Protein 2ETB (pdb70)

Nearest PDB structures (foldseek):
  2etb-assembly1_A  TM=1.004E+00  e=8.177E-42  Rattus norvegicus
  8ffm-assembly1_A  TM=9.889E-01  e=3.795E-36  Rattus norvegicus
  8ffl-assembly1_A  TM=9.885E-01  e=9.366E-36  Rattus norvegicus
  8ekq-assembly1_A  TM=9.881E-01  e=4.667E-35  Rattus norvegicus
  8ffl-assembly1_B  TM=9.885E-01  e=9.906E-35  Rattus norvegicus

B-factor: mean 22.05, std 10.99, range [6.79, 95.42]

Foldseek 3Di:
DFQVQLLVCLLVQPQVSCPCVLVVCQVVVHAQQDPRNADVQWSHTSLLSNLLRDDPLDRNNNVVNLVSRVSSVDPPRQLQGATDHQAFGQDGSLNSSLVVLRPPSNVSSLVSDRDQATFRDHPQQDDDPDDHNHQFGTSLSSNLLVLPVVSNVCLQPPPRHRDDQCDGHPQQDGSLLSLLVPADDPPVSNVSSLVSSVVSVVSCCPSVVVDPSQCRATPVRDGSLRSNVVVVVVSVNVVVVVVVVVVVVVVD

Secondary structure (DSSP, 8-state):
--HHHHHHHHHHT-GGGGTTHHHHHHHHT--TTSGGGSBTTTTB-HHHHHHHT-BTTB-TTHHHHHHHHHHTT-SS-GGG----STTTTT--HHHHHHHTT-HHHHHHHHHTT--TT----SGGGS--SSS---S-SSHHHHHHHTT-HHHHHHHHH-SS-PPPTT---TTS--HHHHHHHH--S-HHHHHHHHHHHHHHHHHHHHHSTT--GGG---TTS--HHHHHHHTT-HHHHHHHHHHHHHHHHHH-

InterPro domains:
  IPR002110 Ankyrin repeat [PF12796] (109-193)
  IPR002110 Ankyrin repeat [PS50088] (163-195)
  IPR002110 Ankyrin repeat [SM00248] (116-151)
  IPR002110 Ankyrin repeat [SM00248] (163-192)
  IPR002110 Ankyrin repeat [SM00248] (209-238)
  IPR002110 Ankyrin repeat [SM00248] (294-324)
  IPR005821 Ion transport domain [PF00520] (393-654)
  IPR008347 Transient receptor potential cation channel subfamily V member 1-4 [PR01768] (104-131)
  IPR008347 Transient receptor potential cation channel subfamily V member 1-4 [PR01768] (133-154)
  IPR008347 Transient receptor potential cation channel subfamily V member 1-4 [PR01768] (173-191)
  IPR008347 Transient receptor potential cation channel subfamily V member 1-4 [PR01768] (220-237)
  IPR008347 Transient receptor potential cation channel subfamily V member 1-4 [PR01768] (258-281)
  IPR008347 Transient rec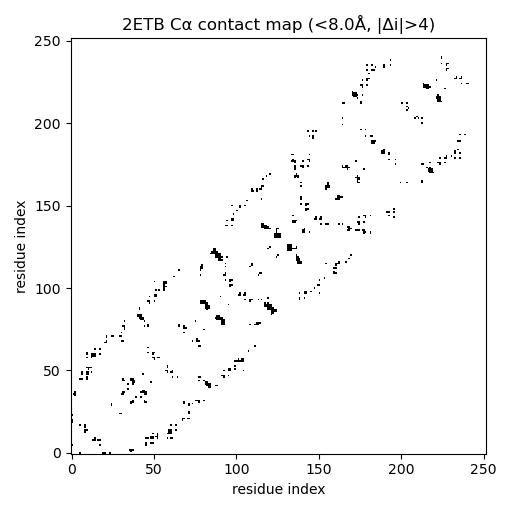eptor potential cation channel subfamily V member 1-4 [PR01768] (365-385)
  IPR008347 Transient receptor potential cation channel subfamily V member 1-4 [PR01768] (407-423)
  IPR008347 Transient receptor potential cation channel subfamily V member 1-4 [PR01768] (598-621)
  IPR008347 Transient receptor potential cation channel subfamily V member 1-4 [PR01768] (686-706)
  IPR008347 Transient receptor potential cation channel subfamily V member 1-4 [PR01768] (707-726)
  IPR024862 Transient receptor potential cation channel subfamily V [PTHR10582] (24-747)
  IPR036770 Ankyrin repeat-containing domain superfamily [G3DSA:1.25.40.20] (78-375)
  IPR036770 Ankyrin repeat-containing domain superfamily [SSF48403] (154-315)

Solvent-accessible surface area: 12316 Å² total; per-residue (Å²): 28,91,86,103,121,0,16,48,4,0,37,128,22,51,35,122,72,7,113,32,0,45,100,78,1,160,221,68,99,64,64,0,36,47,101,62,7,14,56,72,95,29,12,43,2,0,0,3,50,0,0,69,52,29,140,151,21,64,11,59,0,2,68,40,0,13,66,18,8,151,53,8,46,18,99,155,70,1,7,41,21,66,12,97,27,106,53,77,88,6,19,0,1,2,0,4,0,0,54,99,144,5,55,115,3,0,78,44,0,2,92,49,44,1,46,0,48,26,93,0,32,2,126,77,2,77,91,83,176,68,138,40,69,12,3,0,3,4,0,6,2,0,0,0,11,35,71,16,105,97,4,0,24,31,0,4,93,6,117,99,54,75,6,46,8,79,19,43,6,68,76,4,3,1,3,3,0,0,0,0,24,42,10,72,139,46,114,137,21,5,43,86,1,16,124,12,0,39,16,0,19,130,22,2,62,146,72,23,95,132,47,132,11,40,104,40,59,14,133,124,41,29,13,0,44,93,6,0,53,120,64,44,40,116,100,2,60,175,25,7,53,122,75,95,134,67,40,60,70,91,97,119

CATH classification: 1.25.40.20

Organism: Rattus norvegicus (NCBI:txid10116)

Sequence (252 aa):
FDRDRLFSVVSRGVPEELTGLLEYLRWNSKYLTDSAYTEGSTGKTCLMKAVLNLQDGVNACIMPLLQIDKDSGNPKPLVNAQCTDEFYQGHSALHIAIEKRSLQCVKLLVENGADVHLRACGRFFQKHQGTCFYFGELPLSLAACTKQWDVVTYLLENPHQPASLEATDSLGNTVLHALVMIADNSPENSALVIHMYDGLLQMGARLCPTVQLEEISNHQGLTPLKLAAKEGKIEIFRHILQREFSGAAAHH

GO terms:
  GO:0005262 calcium channel activity (F, IDA)
  GO:0005886 plasma membrane (C, IDA)
  GO:0012505 endomembrane system (C, IDA)
  GO:0005886 plasma membrane (C, EXP)
  GO:0005515 protein binding (F, IPI)
  GO:0043025 neuronal cell body (C, IDA)
  GO:0030027 lamellipodium (C, IDA)
  GO:0008285 negative regulation of cell population proliferation (P, IMP)
  GO:0042802 identical protein binding (F, IPI)

Radius of gyration: 20.09 Å; Cα contacts (8 Å, |Δi|>4): 411; chains: 1; bounding box: 47×37×64 Å

Structure (mmCIF, N/CA/C/O backbone):
data_2ETB
#
_entry.id   2ETB
#
_cell.length_a   40.954
_cell.length_b   57.476
_cell.length_c   139.433
_cell.angle_alpha   90.00
_cell.angle_beta   90.00
_cell.angle_gamma   90.00
#
_symmetry.space_group_name_H-M   'P 21 21 21'
#
loop_
_entity.id
_entity.type
_entity.pdbx_description
1 polymer 'Transient receptor potential cation channel subfamily V member 2'
2 non-polymer 'ACETIC ACID'
3 water water
#
loop_
_atom_site.group_PDB
_atom_site.id
_atom_site.type_symbol
_atom_site.label_atom_id
_atom_site.label_alt_id
_atom_site.label_comp_id
_atom_site.label_asym_id
_atom_site.label_entity_id
_atom_site.label_seq_id
_atom_site.pdbx_PDB_ins_code
_atom_site.Cartn_x
_atom_site.Cartn_y
_atom_site.Cartn_z
_atom_site.occupancy
_atom_site.B_iso_or_equiv
_atom_site.auth_seq_id
_atom_site.auth_comp_id
_atom_site.auth_asym_id
_atom_site.auth_atom_id
_atom_site.pdbx_PDB_model_num
ATOM 1 N N . PHE A 1 1 ? 28.639 24.759 20.558 1.00 25.84 75 PHE A N 1
ATOM 2 C CA . PHE A 1 1 ? 28.702 24.026 21.847 1.00 26.02 75 PHE A CA 1
ATOM 3 C C . PHE A 1 1 ? 27.306 23.446 22.104 1.00 25.59 75 PHE A C 1
ATOM 4 O O . PHE A 1 1 ? 26.491 24.082 22.759 1.00 25.63 75 PHE A O 1
ATOM 12 N N . ASP A 1 2 ? 27.021 22.264 21.548 1.00 25.19 76 ASP A N 1
ATOM 13 C CA . ASP A 1 2 ? 25.645 21.725 21.587 1.00 25.23 76 ASP A CA 1
ATOM 14 C C . ASP A 1 2 ? 25.251 20.975 22.875 1.00 25.00 76 ASP A C 1
ATOM 15 O O . ASP A 1 2 ? 26.098 20.715 23.752 1.00 23.93 76 ASP A O 1
ATOM 20 N N . ARG A 1 3 ? 23.970 20.625 22.971 1.00 24.50 77 ARG A N 1
ATOM 21 C CA . ARG A 1 3 ? 23.434 19.984 24.194 1.00 25.00 77 ARG A CA 1
ATOM 22 C C . ARG A 1 3 ? 24.152 18.657 24.522 1.00 24.98 77 ARG A C 1
ATOM 23 O O . ARG A 1 3 ? 24.512 18.415 25.677 1.00 24.58 77 ARG A O 1
ATOM 31 N N . ASP A 1 4 ? 24.377 17.824 23.501 1.00 25.53 78 ASP A N 1
ATOM 32 C CA . ASP A 1 4 ? 25.049 16.531 23.677 1.00 25.67 78 ASP A CA 1
ATOM 33 C C . ASP A 1 4 ? 26.433 16.665 24.311 1.00 25.33 78 ASP A C 1
ATOM 34 O O . ASP A 1 4 ? 26.769 15.935 25.251 1.00 25.44 78 ASP A O 1
ATOM 39 N N . ARG A 1 5 ? 27.223 17.601 23.778 1.00 24.89 79 ARG A N 1
ATOM 40 C CA . ARG A 1 5 ? 28.550 17.922 24.296 1.00 24.26 79 ARG A CA 1
ATOM 41 C C . ARG A 1 5 ? 28.457 18.384 25.751 1.00 23.89 79 ARG A C 1
ATOM 42 O O . ARG A 1 5 ? 29.169 17.870 26.617 1.00 22.75 79 ARG A O 1
ATOM 50 N N . LEU A 1 6 ? 27.596 19.372 25.983 1.00 23.47 80 LEU A N 1
ATOM 51 C CA . LEU A 1 6 ? 27.354 19.928 27.310 1.00 23.92 80 LEU A CA 1
ATOM 52 C C . LEU A 1 6 ? 26.972 18.862 28.349 1.00 23.27 80 LEU A C 1
ATOM 53 O O . LEU A 1 6 ? 27.558 18.822 29.441 1.00 22.51 80 LEU A O 1
ATOM 58 N N . PHE A 1 7 ? 25.992 18.017 28.013 1.00 22.63 81 PHE A N 1
ATOM 59 C CA . PHE A 1 7 ? 25.510 16.993 28.954 1.00 23.05 81 PHE A CA 1
ATOM 60 C C . PHE A 1 7 ? 26.627 15.993 29.248 1.00 22.63 81 PHE A C 1
ATOM 61 O O . PHE A 1 7 ? 26.819 15.583 30.395 1.00 22.08 81 PHE A O 1
ATOM 69 N N . SER A 1 8 ? 27.404 15.654 28.218 1.00 22.18 82 SER A N 1
ATOM 70 C CA . SER A 1 8 ? 28.587 14.824 28.408 1.00 22.25 82 SER A CA 1
ATOM 71 C C . SER A 1 8 ? 29.609 15.449 29.373 1.00 22.08 82 SER A C 1
ATOM 72 O O . SER A 1 8 ? 30.035 14.780 30.337 1.00 22.57 82 SER A O 1
ATOM 75 N N . VAL A 1 9 ? 29.971 16.719 29.133 1.00 21.73 83 VAL A N 1
ATOM 76 C CA . VAL A 1 9 ? 30.970 17.407 29.963 1.00 22.10 83 VAL A CA 1
ATOM 77 C C . VAL A 1 9 ? 30.542 17.376 31.446 1.00 21.93 83 VAL A C 1
ATOM 78 O O . VAL A 1 9 ? 31.321 16.953 32.324 1.00 21.07 83 VAL A O 1
ATOM 82 N N . VAL A 1 10 ? 29.299 17.787 31.691 1.00 21.54 84 VAL A N 1
ATOM 83 C CA . VAL A 1 10 ? 28.791 17.953 33.072 1.00 22.89 84 VAL A CA 1
ATOM 84 C C . VAL A 1 10 ? 28.612 16.607 33.787 1.00 23.19 84 VAL A C 1
ATOM 85 O O . VAL A 1 10 ? 28.750 16.522 35.022 1.00 23.44 84 VAL A O 1
ATOM 89 N N . SER A 1 11 ? 28.306 15.557 33.017 1.00 22.35 85 SER A N 1
ATOM 90 C CA . SER A 1 11 ? 28.173 14.222 33.590 1.00 23.35 85 SER A CA 1
ATOM 91 C C . SER A 1 11 ? 29.533 13.646 34.056 1.00 23.21 85 SER A C 1
ATOM 92 O O . SER A 1 11 ? 29.584 12.897 35.037 1.00 23.14 85 SER A O 1
ATOM 95 N N . ARG A 1 12 ? 30.610 14.008 33.354 1.00 23.13 86 ARG A N 1
ATOM 96 C CA . ARG A 1 12 ? 31.988 13.575 33.661 1.00 22.68 86 ARG A CA 1
ATOM 97 C C . ARG A 1 12 ? 32.696 14.450 34.705 1.00 22.99 86 ARG A C 1
ATOM 98 O O . ARG A 1 12 ? 33.697 14.038 35.308 1.00 22.45 86 ARG A O 1
ATOM 106 N N . GLY A 1 13 ? 32.168 15.656 34.905 1.00 22.60 87 GLY A N 1
ATOM 107 C CA . GLY A 1 13 ? 32.563 16.538 36.016 1.00 23.14 87 GLY A CA 1
ATOM 108 C C . GLY A 1 13 ? 33.896 17.229 35.764 1.00 23.71 87 GLY A C 1
ATOM 109 O O . GLY A 1 13 ? 34.654 17.491 36.707 1.00 24.01 87 GLY A O 1
ATOM 110 N N . VAL A 1 14 ? 34.176 17.536 34.491 1.00 23.52 88 VAL A N 1
ATOM 111 C CA . VAL A 1 14 ? 35.449 18.151 34.100 1.00 23.87 88 VAL A CA 1
ATOM 112 C C . VAL A 1 14 ? 35.215 19.618 33.678 1.00 23.34 88 VAL A C 1
ATOM 113 O O . VAL A 1 14 ? 34.843 19.890 32.518 1.00 23.40 88 VAL A O 1
ATOM 117 N N . PRO A 1 15 ? 35.408 20.570 34.625 1.00 22.84 89 PRO A N 1
ATOM 118 C CA . PRO A 1 15 ? 35.034 21.957 34.306 1.00 22.32 89 PRO A CA 1
ATOM 119 C C . PRO A 1 15 ? 35.872 22.636 33.181 1.00 23.02 89 PRO A C 1
ATOM 120 O O . PRO A 1 15 ? 35.373 23.554 32.507 1.00 21.73 89 PRO A O 1
ATOM 124 N N . GLU A 1 16 ? 37.107 22.174 32.969 1.00 23.09 90 GLU A N 1
ATOM 125 C CA . GLU A 1 16 ? 37.970 22.739 31.920 1.00 24.85 90 GLU A CA 1
ATOM 126 C C . GLU A 1 16 ? 37.309 22.578 30.541 1.00 24.79 90 GLU A C 1
ATOM 127 O O . GLU A 1 16 ? 37.501 23.402 29.644 1.00 24.65 90 GLU A O 1
ATOM 133 N N . GLU A 1 17 ? 36.486 21.537 30.407 1.00 24.55 91 GLU A N 1
ATOM 134 C CA . GLU A 1 17 ? 35.784 21.237 29.151 1.00 24.52 91 GLU A CA 1
ATOM 135 C C . GLU A 1 17 ? 34.579 22.154 28.847 1.00 24.10 91 GLU A C 1
ATOM 136 O O . GLU A 1 17 ? 33.995 22.079 27.746 1.00 24.48 91 GLU A O 1
ATOM 142 N N . LEU A 1 18 ? 34.251 23.037 29.797 1.00 22.24 92 LEU A N 1
ATOM 143 C CA . LEU A 1 18 ? 33.248 24.107 29.589 1.00 21.97 92 LEU A CA 1
ATOM 144 C C . LEU A 1 18 ? 33.826 25.367 28.875 1.00 21.52 92 LEU A C 1
ATOM 145 O O . LEU A 1 18 ? 33.077 26.278 28.505 1.00 20.38 92 LEU A O 1
ATOM 150 N N . THR A 1 19 ? 35.150 25.406 28.698 1.00 20.19 93 THR A N 1
ATOM 151 C CA . THR A 1 19 ? 35.816 26.542 28.050 1.00 20.11 93 THR A CA 1
ATOM 152 C C . THR A 1 19 ? 35.130 26.808 26.697 1.00 19.37 93 THR A C 1
ATOM 153 O O . THR A 1 19 ? 34.917 25.874 25.915 1.00 19.47 93 THR A O 1
ATOM 157 N N . GLY A 1 20 ? 34.743 28.064 26.447 1.00 19.40 94 GLY A N 1
ATOM 158 C CA . GLY A 1 20 ? 34.110 28.445 25.182 1.00 18.94 94 GLY A CA 1
ATOM 159 C C . GLY A 1 20 ? 32.584 28.466 25.215 1.00 18.66 94 GLY A C 1
ATOM 160 O O . GLY A 1 20 ? 31.935 28.994 24.301 1.00 18.78 94 GLY A O 1
ATOM 161 N N . LEU A 1 21 ? 31.997 27.895 26.274 1.00 18.53 95 LEU A N 1
ATOM 162 C CA . LEU A 1 21 ? 30.547 27.795 26.359 1.00 17.43 95 LEU A CA 1
ATOM 163 C C . LEU A 1 21 ? 29.935 29.167 26.494 1.00 16.50 95 LEU A C 1
ATOM 164 O O . LEU A 1 21 ? 28.989 29.465 25.776 1.00 16.43 95 LEU A O 1
ATOM 169 N N . LEU A 1 22 ? 30.470 29.979 27.414 1.00 16.39 96 LEU A N 1
ATOM 170 C CA . LEU A 1 22 ? 29.941 31.329 27.661 1.00 17.71 96 LEU A CA 1
ATOM 171 C C . LEU A 1 22 ? 29.954 32.157 26.386 1.00 17.04 96 LEU A C 1
ATOM 172 O O . LEU A 1 22 ? 28.937 32.760 26.029 1.00 15.86 96 LEU A O 1
ATOM 177 N N . GLU A 1 23 ? 31.114 32.169 25.732 1.00 16.17 97 GLU A N 1
ATOM 178 C CA . GLU A 1 23 ? 31.296 32.913 24.471 1.00 16.72 97 GLU A CA 1
ATOM 179 C C . GLU A 1 23 ? 30.289 32.428 23.424 1.00 17.05 97 GLU A C 1
ATOM 180 O O . GLU A 1 23 ? 29.662 33.239 22.752 1.00 16.17 97 GLU A O 1
ATOM 186 N N . TYR A 1 24 ? 30.123 31.108 23.297 1.00 17.20 98 TYR A N 1
ATOM 187 C CA . TYR A 1 24 ? 29.094 30.557 22.398 1.00 18.04 98 TYR A CA 1
ATOM 188 C C . TYR A 1 24 ? 27.662 31.118 22.660 1.00 17.79 98 TYR A C 1
ATOM 189 O O . TYR A 1 24 ? 26.961 31.573 21.722 1.00 16.97 98 TYR A O 1
ATOM 198 N N . LEU A 1 25 ? 27.248 31.082 23.932 1.00 17.91 99 LEU A N 1
ATOM 199 C CA . LEU A 1 25 ? 25.959 31.612 24.377 1.00 18.72 99 LEU A CA 1
ATOM 200 C C . LEU A 1 25 ? 25.832 33.102 24.026 1.00 18.96 99 LEU A C 1
ATOM 201 O O . LEU A 1 25 ? 24.834 33.528 23.433 1.00 19.19 99 LEU A O 1
ATOM 206 N N . ARG A 1 26 ? 26.879 33.862 24.336 1.00 19.01 100 ARG A N 1
ATOM 207 C CA . ARG A 1 26 ? 26.848 35.296 24.139 1.00 19.42 100 ARG A CA 1
ATOM 208 C C . ARG A 1 26 ? 26.791 35.697 22.650 1.00 19.34 100 ARG A C 1
ATOM 209 O O . ARG A 1 26 ? 25.970 36.534 22.278 1.00 19.43 100 ARG A O 1
ATOM 217 N N . TRP A 1 27 ? 27.618 35.076 21.805 1.00 19.09 101 TRP A N 1
ATOM 218 C CA . TRP A 1 27 ? 27.556 35.333 20.340 1.00 18.93 101 TRP A CA 1
ATOM 219 C C . TRP A 1 27 ? 26.192 35.021 19.704 1.00 19.82 101 TRP A C 1
ATOM 220 O O . TRP A 1 27 ? 25.746 35.719 18.782 1.00 20.10 101 TRP A O 1
ATOM 231 N N . ASN A 1 28 ? 25.532 33.978 20.212 1.00 20.10 102 ASN A N 1
ATOM 232 C CA . ASN A 1 28 ? 24.318 33.447 19.611 1.00 20.87 102 ASN A CA 1
ATOM 233 C C . ASN A 1 28 ? 23.025 33.756 20.355 1.00 20.84 102 ASN A C 1
ATOM 234 O O . ASN A 1 28 ? 21.963 33.222 20.006 1.00 21.63 102 ASN A O 1
ATOM 239 N N . SER A 1 29 ? 23.112 34.661 21.329 1.00 21.08 103 SER A N 1
ATOM 240 C CA . SER A 1 29 ? 22.004 35.004 22.239 1.00 21.42 103 SER A CA 1
ATOM 241 C C . SER A 1 29 ? 21.184 33.800 22.703 1.00 21.08 103 SER A C 1
ATOM 242 O O . SER A 1 29 ? 19.950 33.736 22.497 1.00 19.43 103 SER A O 1
ATOM 245 N N . LYS A 1 30 ? 21.895 32.861 23.338 1.00 20.12 104 LYS A N 1
ATOM 246 C CA . LYS A 1 30 ? 21.284 31.644 23.868 1.00 20.40 104 LYS A CA 1
ATOM 247 C C . LYS A 1 30 ? 21.485 31.593 25.377 1.00 19.53 104 LYS A C 1
ATOM 248 O O . LYS A 1 30 ? 22.414 32.209 25.911 1.00 20.05 104 LYS A O 1
ATOM 254 N N . TYR A 1 31 ? 20.614 30.839 26.042 1.00 19.44 105 TYR A N 1
ATOM 255 C CA . TYR A 1 31 ? 20.704 30.581 27.480 1.00 18.74 105 TYR A CA 1
ATOM 256 C C . TYR A 1 31 ? 20.601 29.079 27.722 1.00 17.68 105 TYR A C 1
ATOM 257 O O . TYR A 1 31 ? 19.972 28.375 26.928 1.00 17.13 105 TYR A O 1
ATOM 266 N N . LEU A 1 32 ? 21.152 28.612 28.852 1.00 16.85 106 LEU A N 1
ATOM 267 C CA . LEU A 1 32 ? 21.203 27.181 29.202 1.00 16.73 106 LEU A CA 1
ATOM 268 C C . LEU A 1 32 ? 19.826 26.595 29.554 1.00 15.93 106 LEU A C 1
ATOM 269 O O . LEU A 1 32 ? 19.661 25.390 29.622 1.00 17.59 106 LEU A O 1
ATOM 274 N N . THR A 1 33 ? 18.861 27.471 29.782 1.00 16.65 107 THR A N 1
ATOM 275 C CA . THR A 1 33 ? 17.462 27.122 30.039 1.00 17.41 107 THR A CA 1
ATOM 276 C C . THR A 1 33 ? 16.627 26.988 28.746 1.00 17.89 107 THR A C 1
ATOM 277 O O . THR A 1 33 ? 15.470 26.529 28.798 1.00 18.11 107 THR A O 1
ATOM 281 N N . ASP A 1 34 ? 17.201 27.392 27.606 1.00 17.75 108 ASP A N 1
ATOM 282 C CA . ASP A 1 34 ? 16.507 27.288 26.300 1.00 19.44 108 ASP A CA 1
ATOM 283 C C . ASP A 1 34 ? 16.144 25.834 25.989 1.00 20.28 108 ASP A C 1
ATOM 284 O O . ASP A 1 34 ? 16.846 24.915 26.396 1.00 20.24 108 ASP A O 1
ATOM 289 N N . SER A 1 35 ? 15.075 25.632 25.223 1.00 21.81 109 SER A N 1
ATOM 290 C CA . SER A 1 35 ? 14.700 24.276 24.794 1.00 23.59 109 SER A CA 1
ATOM 291 C C . SER A 1 35 ? 15.836 23.523 24.057 1.00 23.49 109 SER A C 1
ATOM 292 O O . SER A 1 35 ? 15.954 22.307 24.194 1.00 25.06 109 SER A O 1
ATOM 295 N N . ALA A 1 36 ? 16.693 24.236 23.336 1.00 23.47 110 ALA A N 1
ATOM 296 C CA . ALA A 1 36 ? 17.835 23.607 22.638 1.00 23.06 110 ALA A CA 1
ATOM 297 C C . ALA A 1 36 ? 18.802 22.945 23.629 1.00 22.99 110 ALA A C 1
ATOM 298 O O . ALA A 1 36 ? 19.551 22.025 23.270 1.00 22.70 110 ALA A O 1
ATOM 300 N N . TYR A 1 37 ? 18.789 23.421 24.873 1.00 21.91 111 TYR A N 1
ATOM 301 C CA . TYR A 1 37 ? 19.724 22.904 25.859 1.00 21.37 111 TYR A CA 1
ATOM 302 C C . TYR A 1 37 ? 19.080 21.992 26.917 1.00 20.90 111 TYR A C 1
ATOM 303 O O . TYR A 1 37 ? 19.756 21.552 27.837 1.00 20.21 111 TYR A O 1
ATOM 312 N N . THR A 1 38 ? 17.799 21.688 26.742 1.00 21.37 112 THR A N 1
ATOM 313 C CA . THR A 1 38 ? 17.084 20.811 27.677 1.00 22.56 112 THR A CA 1
ATOM 314 C C . THR A 1 38 ? 16.613 19.539 26.959 1.00 24.59 112 THR A C 1
ATOM 315 O O . THR A 1 38 ? 16.561 19.500 25.722 1.00 22.81 112 THR A O 1
ATOM 319 N N . GLU A 1 39 ? 16.304 18.493 27.725 1.00 25.88 113 GLU A N 1
ATOM 320 C CA . GLU A 1 39 ? 15.652 17.314 27.170 1.00 28.49 113 GLU A CA 1
ATOM 321 C C . GLU A 1 39 ? 14.166 17.616 26.960 1.00 28.67 113 GLU A C 1
ATOM 322 O O . GLU A 1 39 ? 13.430 17.929 27.907 1.00 28.69 113 GLU A O 1
ATOM 328 N N . GLY A 1 40 ? 13.750 17.562 25.698 1.00 29.07 114 GLY A N 1
ATOM 329 C CA . GLY A 1 40 ? 12.405 17.964 25.294 1.00 29.63 114 GLY A CA 1
ATOM 330 C C . GLY A 1 40 ? 11.269 17.466 26.177 1.00 30.27 114 GLY A C 1
ATOM 331 O O . GLY A 1 40 ? 10.383 18.244 26.554 1.00 31.35 114 GLY A O 1
ATOM 332 N N . SER A 1 41 ? 11.300 16.181 26.521 1.00 29.42 115 SER A N 1
ATOM 333 C CA . SER A 1 41 ? 10.147 15.537 27.149 1.00 29.52 115 SER A CA 1
ATOM 334 C C . SER A 1 41 ? 9.915 15.953 28.609 1.00 28.55 115 SER A C 1
ATOM 335 O O . SER A 1 41 ? 8.779 15.895 29.087 1.00 29.37 115 SER A O 1
ATOM 338 N N . THR A 1 42 ? 10.983 16.361 29.294 1.00 27.31 116 THR A N 1
ATOM 339 C CA . THR A 1 42 ? 10.950 16.606 30.757 1.00 26.09 116 THR A CA 1
ATOM 340 C C . THR A 1 42 ? 11.429 17.996 31.163 1.00 24.33 116 THR A C 1
ATOM 341 O O . THR A 1 42 ? 11.233 18.412 32.310 1.00 23.53 116 THR A O 1
ATOM 345 N N . GLY A 1 43 ? 12.096 18.689 30.245 1.00 21.60 117 GLY A N 1
ATOM 346 C CA . GLY A 1 43 ? 12.743 19.953 30.564 1.00 20.37 117 GLY A CA 1
ATOM 347 C C . GLY A 1 43 ? 14.009 19.779 31.412 1.00 19.08 117 GLY A C 1
ATOM 348 O O . GLY A 1 43 ? 14.488 20.730 32.008 1.00 19.38 117 GLY A O 1
ATOM 349 N N . LYS A 1 44 ? 14.573 18.577 31.457 1.00 18.91 118 LYS A N 1
ATOM 350 C CA . LYS A 1 44 ? 15.814 18.348 32.231 1.00 18.97 118 LYS A CA 1
ATOM 351 C C . LYS A 1 44 ? 16.978 19.225 31.717 1.00 18.49 118 LYS A C 1
ATOM 352 O O . LYS A 1 44 ? 17.230 19.294 30.497 1.00 18.69 118 LYS A O 1
ATOM 358 N N . THR A 1 45 ? 17.661 19.912 32.639 1.00 17.00 119 THR A N 1
ATOM 359 C CA . THR A 1 45 ? 18.712 20.854 32.279 1.00 16.29 119 THR A CA 1
ATOM 360 C C . THR A 1 45 ? 20.111 20.262 32.503 1.00 16.00 119 THR A C 1
ATOM 361 O O . THR A 1 45 ? 20.295 19.205 33.165 1.00 15.85 119 THR A O 1
ATOM 365 N N . CYS A 1 46 ? 21.115 20.996 32.011 1.00 16.71 120 CYS A N 1
ATOM 366 C CA . CYS A 1 46 ? 22.506 20.623 32.236 1.00 16.81 120 CYS A CA 1
ATOM 367 C C . CYS A 1 46 ? 22.862 20.673 33.748 1.00 15.54 120 CYS A C 1
ATOM 368 O O . CYS A 1 46 ? 23.673 19.876 34.222 1.00 15.84 120 CYS A O 1
ATOM 371 N N . LEU A 1 47 ? 22.261 21.620 34.470 1.00 15.64 121 LEU A N 1
ATOM 372 C CA . LEU A 1 47 ? 22.460 21.687 35.935 1.00 15.80 121 LEU A CA 1
ATOM 373 C C . LEU A 1 47 ? 21.909 20.446 36.637 1.00 15.74 121 LEU A C 1
ATOM 374 O O . LEU A 1 47 ? 22.582 19.881 37.496 1.00 14.61 121 LEU A O 1
ATOM 379 N N . MET A 1 48 ? 20.687 20.031 36.274 1.00 15.12 122 MET A N 1
ATOM 380 C CA . MET A 1 48 ? 20.102 18.798 36.802 1.00 16.55 122 MET A CA 1
ATOM 381 C C . MET A 1 48 ? 20.999 17.599 36.489 1.00 16.10 122 MET A C 1
ATOM 382 O O . MET A 1 48 ? 21.297 16.802 37.365 1.00 14.68 122 MET A O 1
ATOM 387 N N . LYS A 1 49 ? 21.468 17.519 35.230 1.00 16.14 123 LYS A N 1
ATOM 388 C CA . LYS A 1 49 ? 22.412 16.497 34.822 1.00 15.49 123 LYS A CA 1
ATOM 389 C C . LYS A 1 49 ? 23.679 16.463 35.706 1.00 14.23 123 LYS A C 1
ATOM 390 O O . LYS A 1 49 ? 24.131 15.397 36.120 1.00 14.84 123 LYS A O 1
ATOM 396 N N . ALA A 1 50 ? 24.210 17.644 36.023 1.00 14.29 124 ALA A N 1
ATOM 397 C CA . ALA A 1 50 ? 25.414 17.761 36.860 1.00 14.18 124 ALA A CA 1
ATOM 398 C C . ALA A 1 50 ? 25.152 17.204 38.282 1.00 13.97 124 ALA A C 1
ATOM 399 O O . ALA A 1 50 ? 25.944 16.431 38.814 1.00 13.93 124 ALA A O 1
ATOM 401 N N . VAL A 1 51 ? 24.020 17.583 38.869 1.00 13.94 125 VAL A N 1
ATOM 402 C CA . VAL A 1 51 ? 23.690 17.181 40.240 1.00 14.17 125 VAL A CA 1
ATOM 403 C C . VAL A 1 51 ? 23.350 15.690 40.295 1.00 13.14 125 VAL A C 1
ATOM 404 O O . VAL A 1 51 ? 23.574 15.033 41.296 1.00 14.26 125 VAL A O 1
ATOM 408 N N . LEU A 1 52 ? 22.800 15.179 39.182 1.00 13.37 126 LEU A N 1
ATOM 409 C CA . LEU A 1 52 ? 22.574 13.754 39.060 1.00 13.55 126 LEU A CA 1
ATOM 410 C C . LEU A 1 52 ? 23.896 12.968 39.050 1.00 14.96 126 LEU A C 1
ATOM 411 O O . LEU A 1 52 ? 23.921 11.794 39.423 1.00 16.10 126 LEU A O 1
ATOM 416 N N . ASN A 1 53 ? 24.989 13.650 38.716 1.00 15.08 127 ASN A N 1
ATOM 417 C CA . ASN A 1 53 ? 26.307 13.021 38.618 1.00 15.82 127 ASN A CA 1
ATOM 418 C C . ASN A 1 53 ? 27.292 13.495 39.676 1.00 15.78 127 ASN A C 1
ATOM 419 O O . ASN A 1 53 ? 28.468 13.675 39.416 1.00 16.79 127 ASN A O 1
ATOM 424 N N . LEU A 1 54 ? 26.780 13.728 40.876 1.00 16.11 128 LEU A N 1
ATOM 425 C CA . LEU A 1 54 ? 27.655 13.987 42.018 1.00 17.81 128 LEU A CA 1
ATOM 426 C C . LEU A 1 54 ? 28.511 12.761 42.341 1.00 17.76 128 LEU A C 1
ATOM 427 O O . LEU A 1 54 ? 28.091 11.611 42.188 1.00 19.86 128 LEU A O 1
ATOM 432 N N . GLN A 1 55 ? 29.726 13.038 42.784 1.00 18.53 129 GLN A N 1
ATOM 433 C CA . GLN A 1 55 ? 30.674 12.051 43.263 1.00 18.78 129 GLN A CA 1
ATOM 434 C C . GLN A 1 55 ? 31.217 12.541 44.595 1.00 17.61 129 GLN A C 1
ATOM 435 O O . GLN A 1 55 ? 31.767 13.645 44.664 1.00 17.12 129 GLN A O 1
ATOM 441 N N . ASP A 1 56 ? 31.015 11.759 45.651 1.00 17.96 130 ASP A N 1
ATOM 442 C CA . ASP A 1 56 ? 31.362 12.186 47.001 1.00 17.54 130 ASP A CA 1
ATOM 443 C C . ASP A 1 56 ? 30.739 13.552 47.310 1.00 16.17 130 ASP A C 1
ATOM 444 O O . ASP A 1 56 ? 31.363 14.407 47.926 1.00 16.37 130 ASP A O 1
ATOM 449 N N . GLY A 1 57 ? 29.504 13.731 46.839 1.00 13.84 131 GLY A N 1
ATOM 450 C CA . GLY A 1 57 ? 28.720 14.913 47.100 1.00 14.65 131 GLY A CA 1
ATOM 451 C C . GLY A 1 57 ? 29.026 16.118 46.248 1.00 14.19 131 GLY A C 1
ATOM 452 O O . GLY A 1 57 ? 28.381 17.165 46.448 1.00 14.79 131 GLY A O 1
ATOM 453 N N . VAL A 1 58 ? 29.970 15.987 45.283 1.00 13.62 132 VAL A N 1
ATOM 454 C CA . VAL A 1 58 ? 30.390 17.150 44.492 1.00 14.41 132 VAL A CA 1
ATOM 455 C C . VAL A 1 58 ? 30.441 16.878 42.977 1.00 13.96 132 VAL A C 1
ATOM 456 O O . VAL A 1 58 ? 30.487 15.746 42.517 1.00 13.35 132 VAL A O 1
ATOM 460 N N . ASN A 1 59 ? 30.432 17.952 42.238 1.00 14.38 133 ASN A N 1
ATOM 461 C CA . ASN A 1 59 ? 30.645 17.940 40.790 1.00 14.20 133 ASN A CA 1
ATOM 462 C C . ASN A 1 59 ? 31.191 19.341 40.476 1.00 14.58 133 ASN A C 1
ATOM 463 O O . ASN A 1 59 ? 30.494 20.377 40.645 1.00 15.74 133 ASN A O 1
ATOM 468 N N . ALA A 1 60 ? 32.478 19.343 40.112 1.00 15.33 134 ALA A N 1
ATOM 469 C CA . ALA A 1 60 ? 33.237 20.575 39.845 1.00 16.81 134 ALA A CA 1
ATOM 470 C C . ALA A 1 60 ? 32.685 21.395 38.674 1.00 16.89 134 ALA A C 1
ATOM 471 O O . ALA A 1 60 ? 33.096 22.554 38.455 1.00 16.72 134 ALA A O 1
ATOM 473 N N . CYS A 1 61 ? 31.726 20.839 37.929 1.00 16.89 135 CYS A N 1
ATOM 474 C CA . CYS A 1 61 ? 31.076 21.629 36.854 1.00 16.95 135 CYS A CA 1
ATOM 475 C C . CYS A 1 61 ? 29.944 22.527 37.365 1.00 17.51 135 CYS A C 1
ATOM 476 O O . CYS A 1 61 ? 29.504 23.440 36.665 1.00 17.01 135 CYS A O 1
ATOM 479 N N . ILE A 1 62 ? 29.461 22.267 38.576 1.00 16.67 136 ILE A N 1
ATOM 480 C CA . ILE A 1 62 ? 28.308 23.022 39.059 1.00 15.62 136 ILE A CA 1
ATOM 481 C C . ILE A 1 62 ? 28.516 24.552 39.198 1.00 15.92 136 ILE A C 1
ATOM 482 O O . ILE A 1 62 ? 27.731 25.309 38.670 1.00 16.39 136 ILE A O 1
ATOM 487 N N . MET A 1 63 ? 29.545 24.978 39.931 1.00 16.23 137 MET A N 1
ATOM 488 C CA . MET A 1 63 ? 29.790 26.392 40.117 1.00 17.34 137 MET A CA 1
ATOM 489 C C . MET A 1 63 ? 30.059 27.100 38.768 1.00 17.74 137 MET A C 1
ATOM 490 O O . MET A 1 63 ? 29.447 28.137 38.496 1.00 17.99 137 MET A O 1
ATOM 495 N N . PRO A 1 64 ? 30.932 26.519 37.910 1.00 18.24 138 PRO A N 1
ATOM 496 C CA . PRO A 1 64 ? 31.126 27.080 36.564 1.00 18.64 138 PRO A CA 1
ATOM 497 C C . PRO A 1 64 ? 29.806 27.207 35.789 1.00 18.92 138 PRO A C 1
ATOM 498 O O . PRO A 1 64 ? 29.584 28.243 35.166 1.00 19.32 138 PRO A O 1
ATOM 502 N N . LEU A 1 65 ? 28.947 26.182 35.827 1.00 18.95 139 LEU A N 1
ATOM 503 C CA . LEU A 1 65 ? 27.630 26.261 35.182 1.00 18.61 139 LEU A CA 1
ATOM 504 C C . LEU A 1 65 ? 26.791 27.440 35.677 1.00 18.14 139 LEU A C 1
ATOM 505 O O . LEU A 1 65 ? 26.177 28.146 34.874 1.00 18.10 139 LEU A O 1
ATOM 510 N N . LEU A 1 66 ? 26.705 27.592 37.003 1.00 16.68 140 LEU A N 1
ATOM 511 C CA . LEU A 1 66 ? 26.034 28.735 37.630 1.00 16.54 140 LEU A CA 1
ATOM 512 C C . LEU A 1 66 ? 26.641 30.071 37.198 1.00 17.16 140 LEU A C 1
ATOM 513 O O . LEU A 1 66 ? 25.904 31.028 36.867 1.00 15.46 140 LEU A O 1
ATOM 518 N N . GLN A 1 67 ? 27.975 30.121 37.154 1.00 16.93 141 GLN A N 1
ATOM 519 C CA . GLN A 1 67 ? 28.688 31.335 36.806 1.00 18.57 141 GLN A CA 1
ATOM 520 C C . GLN A 1 67 ? 28.438 31.675 35.316 1.00 18.60 141 GLN A C 1
ATOM 521 O O . GLN A 1 67 ? 28.094 32.795 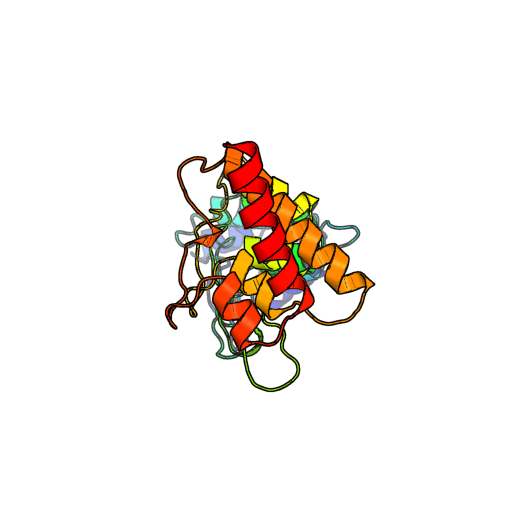34.989 1.00 18.63 141 GLN A O 1
ATOM 527 N N . ILE A 1 68 ? 28.544 30.672 34.444 1.00 18.21 142 ILE A N 1
ATOM 528 C CA . ILE A 1 68 ? 28.265 30.858 33.000 1.00 18.41 142 ILE A CA 1
ATOM 529 C C . ILE A 1 68 ? 26.810 31.334 32.808 1.00 18.31 142 ILE A C 1
ATOM 530 O O . ILE A 1 68 ? 26.541 32.193 31.969 1.00 17.94 142 ILE A O 1
ATOM 535 N N . ASP A 1 69 ? 25.879 30.791 33.596 1.00 18.10 143 ASP A N 1
ATOM 536 C CA . ASP A 1 69 ? 24.470 31.172 33.469 1.00 18.69 143 ASP A CA 1
ATOM 537 C C . ASP A 1 69 ? 24.243 32.654 33.816 1.00 19.08 143 ASP A C 1
ATOM 538 O O . ASP A 1 69 ? 23.535 33.397 33.098 1.00 19.69 143 ASP A O 1
ATOM 543 N N . LYS A 1 70 ? 24.853 33.060 34.934 1.00 20.14 144 LYS A N 1
ATOM 544 C CA . LYS A 1 70 ? 24.867 34.466 35.381 1.00 21.40 144 LYS A CA 1
ATOM 545 C C . LYS A 1 70 ? 25.479 35.386 34.325 1.00 20.98 144 LYS A C 1
ATOM 546 O O . LYS A 1 70 ? 24.873 36.401 33.961 1.00 20.13 144 LYS A O 1
ATOM 552 N N . ASP A 1 71 ? 26.671 35.026 33.843 1.00 20.01 145 ASP A N 1
ATOM 553 C CA . ASP A 1 71 ? 27.400 35.848 32.875 1.00 20.29 145 ASP A CA 1
ATOM 554 C C . ASP A 1 71 ? 26.725 35.914 31.492 1.00 19.93 145 ASP A C 1
ATOM 555 O O . ASP A 1 71 ? 26.897 36.895 30.757 1.00 20.52 145 ASP A O 1
ATOM 560 N N . SER A 1 72 ? 25.931 34.884 31.179 1.00 19.19 146 SER A N 1
ATOM 561 C CA . SER A 1 72 ? 25.189 34.803 29.931 1.00 19.09 146 SER A CA 1
ATOM 562 C C . SER A 1 72 ? 24.015 35.834 29.876 1.00 19.51 146 SER A C 1
ATOM 563 O O . SER A 1 72 ? 23.404 36.054 28.814 1.00 19.64 146 SER A O 1
ATOM 566 N N . GLY A 1 73 ? 23.717 36.435 31.031 1.00 19.83 147 GLY A N 1
ATOM 567 C CA . GLY A 1 73 ? 22.655 37.415 31.197 1.00 20.28 147 GLY A CA 1
ATOM 568 C C . GLY A 1 73 ? 21.266 36.787 31.201 1.00 20.11 147 GLY A C 1
ATOM 569 O O . GLY A 1 73 ? 20.287 37.434 30.798 1.00 20.23 147 GLY A O 1
ATOM 570 N N . ASN A 1 74 ? 21.183 35.528 31.625 1.00 19.87 148 ASN A N 1
ATOM 571 C CA . ASN A 1 74 ? 19.910 34.800 31.584 1.00 19.38 148 ASN A CA 1
ATOM 572 C C . ASN A 1 74 ? 18.867 35.425 32.529 1.00 19.02 148 ASN A C 1
ATOM 573 O O . ASN A 1 74 ? 19.080 35.433 33.747 1.00 18.64 148 ASN A O 1
ATOM 578 N N . PRO A 1 75 ? 17.737 35.922 31.983 1.00 18.60 149 PRO A N 1
ATOM 579 C CA . PRO A 1 75 ? 16.652 36.432 32.862 1.00 19.07 149 PRO A CA 1
ATOM 580 C C . PRO A 1 75 ? 15.878 35.338 33.633 1.00 19.63 149 PRO A C 1
ATOM 581 O O . PRO A 1 75 ? 15.117 35.654 34.549 1.00 20.06 149 PRO A O 1
ATOM 585 N N . LYS A 1 76 ? 16.022 34.080 33.230 1.00 19.74 150 LYS A N 1
ATOM 586 C CA . LYS A 1 76 ? 15.361 32.967 33.929 1.00 20.80 150 LYS A CA 1
ATOM 587 C C . LYS A 1 76 ? 16.438 32.023 34.461 1.00 19.97 150 LYS A C 1
ATOM 588 O O . LYS A 1 76 ? 16.797 31.070 33.765 1.00 19.12 150 LYS A O 1
ATOM 594 N N . PRO A 1 77 ? 16.971 32.303 35.684 1.00 19.13 151 PRO A N 1
ATOM 595 C CA . PRO A 1 77 ? 18.143 31.573 36.202 1.00 18.17 151 PRO A CA 1
ATOM 596 C C . PRO A 1 77 ? 18.019 30.057 36.142 1.00 16.74 151 PRO A C 1
ATOM 597 O O . PRO A 1 77 ? 17.045 29.473 36.634 1.00 15.94 151 PRO A O 1
ATOM 601 N N . LEU A 1 78 ? 19.034 29.471 35.521 1.00 15.34 152 LEU A N 1
ATOM 602 C CA . LEU A 1 78 ? 19.203 28.044 35.439 1.00 14.88 152 LEU A CA 1
ATOM 603 C C . LEU A 1 78 ? 18.986 27.345 36.797 1.00 15.25 152 LEU A C 1
ATOM 604 O O . LEU A 1 78 ? 18.342 26.290 36.863 1.00 14.93 152 LEU A O 1
ATOM 609 N N . VAL A 1 79 ? 19.474 27.953 37.878 1.00 13.77 153 VAL A N 1
ATOM 610 C CA . VAL A 1 79 ? 19.394 27.299 39.223 1.00 14.84 153 VAL A CA 1
ATOM 611 C C . VAL A 1 79 ? 17.935 26.915 39.582 1.00 14.50 153 VAL A C 1
ATOM 612 O O . VAL A 1 79 ? 17.709 25.836 40.180 1.00 15.76 153 VAL A O 1
ATOM 616 N N . ASN A 1 80 ? 16.961 27.718 39.122 1.00 13.61 154 ASN A N 1
ATOM 617 C CA . ASN A 1 80 ? 15.544 27.491 39.429 1.00 13.66 154 ASN A CA 1
ATOM 618 C C . ASN A 1 80 ? 14.672 26.862 38.359 1.00 13.46 154 ASN A C 1
ATOM 619 O O . ASN A 1 80 ? 13.431 26.811 38.501 1.00 12.74 154 ASN A O 1
ATOM 624 N N . ALA A 1 81 ? 15.331 26.335 37.320 1.00 13.91 155 ALA A N 1
ATOM 625 C CA . ALA A 1 81 ? 14.627 25.608 36.280 1.00 14.96 155 ALA A CA 1
ATOM 626 C C . ALA A 1 81 ? 13.925 24.382 36.888 1.00 14.69 155 ALA A C 1
ATOM 627 O O . ALA A 1 81 ? 14.407 23.730 37.829 1.00 13.19 155 ALA A O 1
ATOM 629 N N . GLN A 1 82 ? 12.759 24.071 36.362 1.00 14.63 156 GLN A N 1
ATOM 630 C CA . GLN A 1 82 ? 11.996 22.945 36.910 1.00 14.60 156 GLN A CA 1
ATOM 631 C C . GLN A 1 82 ? 11.561 22.010 35.796 1.00 15.70 156 GLN A C 1
ATOM 632 O O . GLN A 1 82 ? 11.294 22.477 34.683 1.00 15.30 156 GLN A O 1
ATOM 638 N N . CYS A 1 83 ? 11.481 20.707 36.078 1.00 14.71 157 CYS A N 1
ATOM 639 C CA . CYS A 1 83 ? 10.914 19.765 35.118 1.00 15.87 157 CYS A CA 1
ATOM 640 C C . CYS A 1 83 ? 9.467 20.114 34.739 1.00 16.24 157 CYS A C 1
ATOM 641 O O . CYS A 1 83 ? 8.709 20.657 35.542 1.00 15.50 157 CYS A O 1
ATOM 644 N N . THR A 1 84 ? 9.108 19.789 33.498 1.00 16.53 158 THR A N 1
ATOM 645 C CA . THR A 1 84 ? 7.849 20.251 32.924 1.00 17.72 158 THR A CA 1
ATOM 646 C C . THR A 1 84 ? 6.822 19.158 32.623 1.00 17.64 158 THR A C 1
ATOM 647 O O . THR A 1 84 ? 5.660 19.473 32.356 1.00 20.02 158 THR A O 1
ATOM 651 N N . ASP A 1 85 ? 7.248 17.898 32.579 1.00 16.94 159 ASP A N 1
ATOM 652 C CA . ASP A 1 85 ? 6.363 16.781 32.240 1.00 16.78 159 ASP A CA 1
ATOM 653 C C . ASP A 1 85 ? 5.407 16.479 33.397 1.00 16.78 159 ASP A C 1
ATOM 654 O O . ASP A 1 85 ? 5.645 16.891 34.552 1.00 15.42 159 ASP A O 1
ATOM 659 N N . GLU A 1 86 ? 4.365 15.705 33.091 1.00 16.49 160 GLU A N 1
ATOM 660 C CA . GLU A 1 86 ? 3.338 15.378 34.087 1.00 17.71 160 GLU A CA 1
ATOM 661 C C . GLU A 1 86 ? 3.876 14.598 35.307 1.00 17.10 160 GLU A C 1
ATOM 662 O O . GLU A 1 86 ? 3.364 14.725 36.436 1.00 17.30 160 GLU A O 1
ATOM 668 N N . PHE A 1 87 ? 4.901 13.785 35.062 1.00 16.81 161 PHE A N 1
ATOM 669 C CA . PHE A 1 87 ? 5.454 12.893 36.077 1.00 17.35 161 PHE A CA 1
ATOM 670 C C . PHE A 1 87 ? 6.430 13.579 37.031 1.00 16.65 161 PHE A C 1
ATOM 671 O O . PHE A 1 87 ? 6.329 13.382 38.250 1.00 16.50 161 PHE A O 1
ATOM 679 N N . TYR A 1 88 ? 7.337 14.391 36.473 1.00 16.82 162 TYR A N 1
ATOM 680 C CA . TYR A 1 88 ? 8.368 15.090 37.268 1.00 17.81 162 TYR A CA 1
ATOM 681 C C . TYR A 1 88 ? 8.105 16.538 37.518 1.00 16.74 162 TYR A C 1
ATOM 682 O O . TYR A 1 88 ? 8.995 17.215 38.040 1.00 14.98 162 TYR A O 1
ATOM 691 N N . GLN A 1 89 ? 6.913 17.022 37.128 1.00 15.76 163 GLN A N 1
ATOM 692 C CA . GLN A 1 89 ? 6.604 18.442 37.189 1.00 16.08 163 GLN A CA 1
ATOM 693 C C . GLN A 1 89 ? 7.155 19.064 38.478 1.00 15.71 163 GLN A C 1
ATOM 694 O O . GLN A 1 89 ? 6.904 18.548 39.607 1.00 15.41 163 GLN A O 1
ATOM 700 N N . GLY A 1 90 ? 7.888 20.172 38.309 1.00 15.03 164 GLY A N 1
ATOM 701 C CA . GLY A 1 90 ? 8.345 20.979 39.439 1.00 14.38 164 GLY A CA 1
ATOM 702 C C . GLY A 1 90 ? 9.689 20.579 40.053 1.00 14.51 164 GLY A C 1
ATOM 703 O O . GLY A 1 90 ? 10.279 21.352 40.791 1.00 13.88 164 GLY A O 1
ATOM 704 N N . HIS A 1 91 ? 10.183 19.373 39.747 1.00 13.58 165 HIS A N 1
ATOM 705 C CA . HIS A 1 91 ? 11.478 18.911 40.276 1.00 13.87 165 HIS A CA 1
ATOM 706 C C . HIS A 1 91 ? 12.629 19.875 39.845 1.00 14.47 165 HIS A C 1
ATOM 707 O O . HIS A 1 91 ? 12.727 20.251 38.666 1.00 13.25 165 HIS A O 1
ATOM 714 N N . SER A 1 92 ? 13.452 20.268 40.812 1.00 13.73 166 SER A N 1
ATOM 715 C CA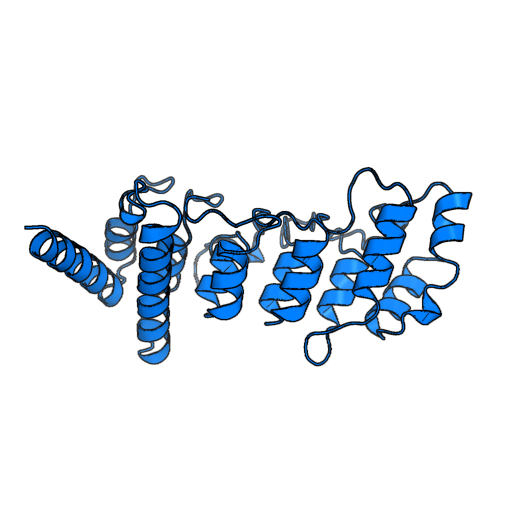 . SER A 1 92 ? 14.546 21.209 40.586 1.00 13.55 166 SER A CA 1
ATOM 716 C C . SER A 1 92 ? 15.910 20.567 40.942 1.00 13.77 166 SER A C 1
ATOM 717 O O . SER A 1 92 ? 15.978 19.495 41.573 1.00 12.87 166 SER A O 1
ATOM 720 N N . ALA A 1 93 ? 16.986 21.256 40.566 1.00 13.04 167 ALA A N 1
ATOM 721 C CA . ALA A 1 93 ? 18.337 20.841 40.930 1.00 11.68 167 ALA A CA 1
ATOM 722 C C . ALA A 1 93 ? 18.476 20.691 42.478 1.00 11.70 167 ALA A C 1
ATOM 723 O O . ALA A 1 93 ? 19.166 19.780 42.971 1.00 10.59 167 ALA A O 1
ATOM 725 N N . LEU A 1 94 ? 17.820 21.606 43.193 1.00 10.26 168 LEU A N 1
ATOM 726 C CA . LEU A 1 94 ? 17.866 21.631 44.662 1.00 11.74 168 LEU A CA 1
ATOM 727 C C . LEU A 1 94 ? 17.253 20.349 45.184 1.00 12.19 168 LEU A C 1
ATOM 728 O O . LEU A 1 94 ? 17.845 19.703 46.099 1.00 11.75 168 LEU A O 1
ATOM 733 N N . HIS A 1 95 ? 16.080 19.961 44.616 1.00 10.81 169 HIS A N 1
ATOM 734 C CA . HIS A 1 95 ? 15.508 18.618 44.972 1.00 10.64 169 HIS A CA 1
ATOM 735 C C . HIS A 1 95 ? 16.484 17.467 44.716 1.00 12.40 169 HIS A C 1
ATOM 736 O O . HIS A 1 95 ? 16.645 16.579 45.558 1.00 9.98 169 HIS A O 1
ATOM 743 N N . ILE A 1 96 ? 17.149 17.476 43.565 1.00 9.94 170 ILE A N 1
ATOM 744 C CA . ILE A 1 96 ? 18.061 16.369 43.237 1.00 11.72 170 ILE A CA 1
ATOM 745 C C . ILE A 1 96 ? 19.227 16.318 44.279 1.00 10.53 170 ILE A C 1
ATOM 746 O O . ILE A 1 96 ? 19.574 15.233 44.767 1.00 11.39 170 ILE A O 1
ATOM 751 N N . ALA A 1 97 ? 19.759 17.499 44.615 1.00 11.04 171 ALA A N 1
ATOM 752 C CA . ALA A 1 97 ? 20.901 17.596 45.569 1.00 11.20 171 ALA A CA 1
ATOM 753 C C . ALA A 1 97 ? 20.514 16.988 46.924 1.00 11.03 171 ALA A C 1
ATOM 754 O O . ALA A 1 97 ? 21.306 16.257 47.564 1.00 11.95 171 ALA A O 1
ATOM 756 N N . ILE A 1 98 ? 19.265 17.209 47.288 1.00 10.90 172 ILE A N 1
ATOM 757 C CA . ILE A 1 98 ? 18.722 16.655 48.560 1.00 11.79 172 ILE A CA 1
ATOM 758 C C . ILE A 1 98 ? 18.526 15.165 48.438 1.00 11.29 172 ILE A C 1
ATOM 759 O O . ILE A 1 98 ? 18.903 14.402 49.323 1.00 12.91 172 ILE A O 1
ATOM 764 N N . GLU A 1 99 ? 17.929 14.737 47.320 1.00 10.81 173 GLU A N 1
ATOM 765 C CA . GLU A 1 99 ? 17.799 13.317 47.086 1.00 10.38 173 GLU A CA 1
ATOM 766 C C . GLU A 1 99 ? 19.148 12.622 47.104 1.00 11.70 173 GLU A C 1
ATOM 767 O O . GLU A 1 99 ? 19.219 11.473 47.566 1.00 11.69 173 GLU A O 1
ATOM 773 N N . LYS A 1 100 ? 20.187 13.264 46.537 1.00 9.73 174 LYS A N 1
ATOM 774 C CA . LYS A 1 100 ? 21.536 12.702 46.513 1.00 11.23 174 LYS A CA 1
ATOM 775 C C . LYS A 1 100 ? 22.259 12.736 47.893 1.00 10.25 174 LYS A C 1
ATOM 776 O O . LYS A 1 100 ? 23.410 12.285 47.993 1.00 11.30 174 LYS A O 1
ATOM 782 N N . ARG A 1 101 ? 21.594 13.329 48.903 1.00 10.45 175 ARG A N 1
ATOM 783 C CA . ARG A 1 101 ? 22.130 13.375 50.289 1.00 10.18 175 ARG A CA 1
ATOM 784 C C . ARG A 1 101 ? 23.455 14.170 50.328 1.00 11.72 175 ARG A C 1
ATOM 785 O O . ARG A 1 101 ? 24.387 13.836 51.055 1.00 11.47 175 ARG A O 1
ATOM 793 N N . SER A 1 102 ? 23.497 15.265 49.550 1.00 11.59 176 SER A N 1
ATOM 794 C CA . SER A 1 102 ? 24.677 16.154 49.528 1.00 12.17 176 SER A CA 1
ATOM 795 C C . SER A 1 102 ? 24.431 17.523 50.150 1.00 11.11 176 SER A C 1
ATOM 796 O O . SER A 1 102 ? 24.015 18.451 49.461 1.00 11.63 176 SER A O 1
ATOM 799 N N . LEU A 1 103 ? 24.660 17.649 51.459 1.00 10.28 177 LEU A N 1
ATOM 800 C CA . LEU A 1 103 ? 24.624 18.987 52.067 1.00 11.41 177 LEU A CA 1
ATOM 801 C C . LEU A 1 103 ? 25.530 20.007 51.280 1.00 11.28 177 LEU A C 1
ATOM 802 O O . LEU A 1 103 ? 25.175 21.192 51.096 1.00 11.96 177 LEU A O 1
ATOM 807 N N . GLN A 1 104 ? 26.691 19.539 50.804 1.00 11.18 178 GLN A N 1
ATOM 808 C CA . GLN A 1 104 ? 27.642 20.423 50.119 1.00 13.11 178 GLN A CA 1
ATOM 809 C C . GLN A 1 104 ? 27.031 21.049 48.859 1.00 12.36 178 GLN A C 1
ATOM 810 O O . GLN A 1 104 ? 27.095 22.283 48.630 1.00 12.53 178 GLN A O 1
ATOM 816 N N . CYS A 1 105 ? 26.330 20.224 48.115 1.00 13.51 179 CYS A N 1
ATOM 817 C CA . CYS A 1 105 ? 25.650 20.673 46.890 1.00 12.96 179 CYS A CA 1
ATOM 818 C C . CYS A 1 105 ? 24.432 21.586 47.190 1.00 12.29 179 CYS A C 1
ATOM 819 O O . CYS A 1 105 ? 24.209 22.628 46.543 1.00 11.65 179 CYS A O 1
ATOM 822 N N . VAL A 1 106 ? 23.660 21.215 48.204 1.00 11.66 180 VAL A N 1
ATOM 823 C CA . VAL A 1 106 ? 22.599 22.054 48.735 1.00 12.14 180 VAL A CA 1
ATOM 824 C C . VAL A 1 106 ? 23.092 23.436 49.023 1.00 11.45 180 VAL A C 1
ATOM 825 O O . VAL A 1 106 ? 22.505 24.387 48.559 1.00 12.00 180 VAL A O 1
ATOM 829 N N . LYS A 1 107 ? 24.192 23.530 49.774 1.00 10.82 181 LYS A N 1
ATOM 830 C CA . LYS A 1 107 ? 24.758 24.832 50.108 1.00 12.08 181 LYS A CA 1
ATOM 831 C C . LYS A 1 107 ? 25.160 25.603 48.847 1.00 12.41 181 LYS A C 1
ATOM 832 O O . LYS A 1 107 ? 24.930 26.794 48.760 1.00 11.25 181 LYS A O 1
ATOM 838 N N . LEU A 1 108 ? 25.779 24.937 47.885 1.00 13.23 182 LEU A N 1
ATOM 839 C CA . LEU A 1 108 ? 26.257 25.636 46.697 1.00 14.19 182 LEU A CA 1
ATOM 840 C C . LEU A 1 108 ? 25.072 26.244 45.892 1.00 13.24 182 LEU A C 1
ATOM 841 O O . LEU A 1 108 ? 25.114 27.439 45.488 1.00 12.95 182 LEU A O 1
ATOM 846 N N . LEU A 1 109 ? 24.022 25.418 45.731 1.00 13.07 183 LEU A N 1
ATOM 847 C CA . LEU A 1 109 ? 22.772 25.822 45.057 1.00 12.00 183 LEU A CA 1
ATOM 848 C C . LEU A 1 109 ? 22.098 26.968 45.785 1.00 13.04 183 LEU A C 1
ATOM 849 O O . LEU A 1 109 ? 21.798 27.992 45.166 1.00 10.04 183 LEU A O 1
ATOM 854 N N . VAL A 1 110 ? 21.967 26.859 47.112 1.00 13.12 184 VAL A N 1
ATOM 855 C CA . VAL A 1 110 ? 21.339 27.929 47.923 1.00 14.18 184 VAL A CA 1
ATOM 856 C C . VAL A 1 110 ? 22.128 29.258 47.891 1.00 13.74 184 VAL A C 1
ATOM 857 O O . VAL A 1 110 ? 21.539 30.319 47.721 1.00 14.32 184 VAL A O 1
ATOM 861 N N . GLU A 1 111 ? 23.459 29.175 47.999 1.00 13.55 185 GLU A N 1
ATOM 862 C CA . GLU A 1 111 ? 24.325 30.364 47.945 1.00 15.40 185 GLU A CA 1
ATOM 863 C C . GLU A 1 111 ? 24.235 31.065 46.577 1.00 15.13 185 GLU A C 1
ATOM 864 O O . GLU A 1 111 ? 24.583 32.236 46.450 1.00 15.93 185 GLU A O 1
ATOM 870 N N . ASN A 1 112 ? 23.759 30.328 45.566 1.00 14.82 186 ASN A N 1
ATOM 871 C CA . ASN A 1 112 ? 23.695 30.852 44.198 1.00 15.49 186 ASN A CA 1
ATOM 872 C C . ASN A 1 112 ? 22.272 30.979 43.690 1.00 14.47 186 ASN A C 1
ATOM 873 O O . ASN A 1 112 ? 21.994 30.765 42.487 1.00 16.14 186 ASN A O 1
ATOM 878 N N . GLY A 1 113 ? 21.379 31.338 44.611 1.00 13.54 187 GLY A N 1
ATOM 879 C CA . GLY A 1 113 ? 20.021 31.750 44.315 1.00 14.10 187 GLY A CA 1
ATOM 880 C C . GLY A 1 113 ? 18.924 30.719 44.171 1.00 14.61 187 GLY A C 1
ATOM 881 O O . GLY A 1 113 ? 17.802 31.058 43.754 1.00 15.22 187 GLY A O 1
ATOM 882 N N . ALA A 1 114 ? 19.218 29.462 44.511 1.00 15.14 188 ALA A N 1
ATOM 883 C CA . ALA A 1 114 ? 18.151 28.443 44.533 1.00 14.13 188 ALA A CA 1
ATOM 884 C C . ALA A 1 114 ? 16.973 28.884 45.417 1.00 14.26 188 ALA A C 1
ATOM 885 O O . ALA A 1 114 ? 17.178 29.334 46.560 1.00 14.18 188 ALA A O 1
ATOM 887 N N . ASP A 1 115 ? 15.772 28.795 44.841 1.00 13.52 189 ASP A N 1
ATOM 888 C CA . ASP A 1 115 ? 14.511 29.062 45.530 1.00 13.72 189 ASP A CA 1
ATOM 889 C C . ASP A 1 115 ? 14.207 27.857 46.409 1.00 13.57 189 ASP A C 1
ATOM 890 O O . ASP A 1 115 ? 13.894 26.789 45.889 1.00 13.10 189 ASP A O 1
ATOM 895 N N . VAL A 1 116 ? 14.249 28.036 47.734 1.00 12.73 190 VAL A N 1
ATOM 896 C CA . VAL A 1 116 ? 14.060 26.889 48.659 1.00 13.71 190 VAL A CA 1
ATOM 897 C C . VAL A 1 116 ? 12.578 26.399 48.821 1.00 14.09 190 VAL A C 1
ATOM 898 O O . VAL A 1 116 ? 12.328 25.435 49.531 1.00 14.16 190 VAL A O 1
ATOM 902 N N . HIS A 1 117 ? 11.630 27.053 48.141 1.00 14.87 191 HIS A N 1
ATOM 903 C CA . HIS A 1 117 ? 10.214 26.663 48.216 1.00 14.82 191 HIS A CA 1
ATOM 904 C C . HIS A 1 117 ? 9.605 26.132 46.893 1.00 14.55 191 HIS A C 1
ATOM 905 O O . HIS A 1 117 ? 8.383 26.101 46.731 1.00 14.27 191 HIS A O 1
ATOM 912 N N . LEU A 1 118 ? 10.452 25.746 45.941 1.00 15.04 192 LEU A N 1
ATOM 913 C CA . LEU A 1 118 ? 9.920 25.144 44.704 1.00 14.64 192 LEU A CA 1
ATOM 914 C C . LEU A 1 118 ? 9.280 23.782 45.015 1.00 15.05 192 LEU A C 1
ATOM 915 O O . LEU A 1 118 ? 9.837 22.994 45.758 1.00 13.82 192 LEU A O 1
ATOM 920 N N . ARG A 1 119 ? 8.100 23.539 44.446 1.00 14.86 193 ARG A N 1
ATOM 921 C CA . ARG A 1 119 ? 7.332 22.341 44.716 1.00 14.00 193 ARG A CA 1
ATOM 922 C C . ARG A 1 119 ? 7.509 21.308 43.605 1.00 15.04 193 ARG A C 1
ATOM 923 O O . ARG A 1 119 ? 7.172 21.569 42.420 1.00 13.27 193 ARG A O 1
ATOM 931 N N . ALA A 1 120 ? 8.050 20.159 44.013 1.00 14.56 194 ALA A N 1
ATOM 932 C CA . ALA A 1 120 ? 8.082 18.931 43.211 1.00 15.44 194 ALA A CA 1
ATOM 933 C C . ALA A 1 120 ? 6.700 18.270 43.300 1.00 15.38 194 ALA A C 1
ATOM 934 O O . ALA A 1 120 ? 6.400 17.577 44.278 1.00 15.36 194 ALA A O 1
ATOM 936 N N . CYS A 1 121 ? 5.850 18.543 42.304 1.00 15.47 195 CYS A N 1
ATOM 937 C CA . CYS A 1 121 ? 4.413 18.272 42.421 1.00 16.36 195 CYS A CA 1
ATOM 938 C C . CYS A 1 121 ? 3.863 17.307 41.375 1.00 16.25 195 CYS A C 1
ATOM 939 O O . CYS A 1 121 ? 2.663 17.016 41.376 1.00 15.05 195 CYS A O 1
ATOM 942 N N . GLY A 1 122 ? 4.725 16.837 40.474 1.00 15.90 196 GLY A N 1
ATOM 943 C CA . GLY A 1 122 ? 4.296 15.908 39.436 1.00 16.22 196 GLY A CA 1
ATOM 944 C C . GLY A 1 122 ? 3.823 14.599 40.056 1.00 16.76 196 GLY A C 1
ATOM 945 O O . GLY A 1 122 ? 3.967 14.376 41.280 1.00 15.81 196 GLY A O 1
ATOM 946 N N . ARG A 1 123 ? 3.261 13.739 39.210 1.00 16.97 197 ARG A N 1
ATOM 947 C CA . ARG A 1 123 ? 2.631 12.494 39.638 1.00 18.37 197 ARG A CA 1
ATOM 948 C C . ARG A 1 123 ? 3.566 11.562 40.438 1.00 17.83 197 ARG A C 1
ATOM 949 O O . ARG A 1 123 ? 3.094 10.867 41.369 1.00 17.25 197 ARG A O 1
ATOM 957 N N . PHE A 1 124 ? 4.866 11.576 40.122 1.00 17.28 198 PHE A N 1
ATOM 958 C CA . PHE A 1 124 ? 5.793 10.728 40.884 1.00 18.49 198 PHE A CA 1
ATOM 959 C C . PHE A 1 124 ? 5.856 11.127 42.375 1.00 17.47 198 PHE A C 1
ATOM 960 O O . PHE A 1 124 ? 6.123 10.282 43.247 1.00 18.25 198 PHE A O 1
ATOM 968 N N . PHE A 1 125 ? 5.593 12.406 42.622 1.00 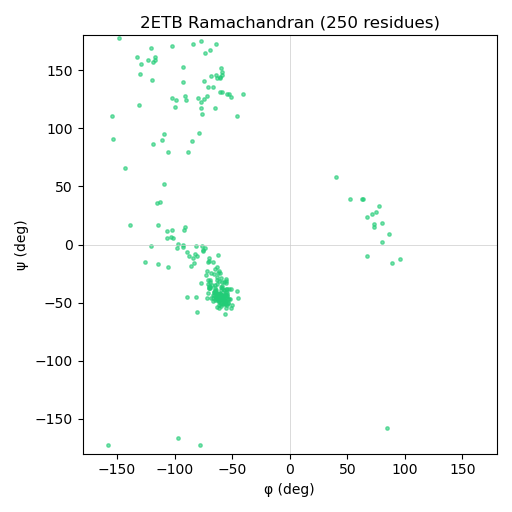15.46 199 PHE A N 1
ATOM 969 C CA . PHE A 1 125 ? 5.707 13.007 43.966 1.00 14.97 199 PHE A CA 1
ATOM 970 C C . PHE A 1 125 ? 4.384 13.197 44.709 1.00 15.67 199 PHE A C 1
ATOM 971 O O . PHE A 1 125 ? 4.374 13.784 45.798 1.00 15.41 199 PHE A O 1
ATOM 979 N N . GLN A 1 126 ? 3.287 12.703 44.141 1.00 16.29 200 GLN A N 1
ATOM 980 C CA . GLN A 1 126 ? 1.961 12.865 44.772 1.00 17.19 200 GLN A CA 1
ATOM 981 C C . GLN A 1 126 ? 1.579 11.705 45.661 1.00 18.36 200 GLN A C 1
ATOM 982 O O . GLN A 1 126 ? 1.997 10.573 45.432 1.00 18.00 200 GLN A O 1
ATOM 988 N N . LYS A 1 127 ? 0.739 11.994 46.653 1.00 19.96 201 LYS A N 1
ATOM 989 C CA . LYS A 1 127 ? 0.110 10.965 47.455 1.00 22.07 201 LYS A CA 1
ATOM 990 C C . LYS A 1 127 ? -0.937 10.277 46.568 1.00 22.39 201 LYS A C 1
ATOM 991 O O . LYS A 1 127 ? -1.731 10.943 45.901 1.00 23.52 201 LYS A O 1
ATOM 997 N N . HIS A 1 128 ? -0.870 8.950 46.501 1.00 23.08 202 HIS A N 1
ATOM 998 C CA . HIS A 1 128 ? -1.797 8.139 45.736 1.00 23.78 202 HIS A CA 1
ATOM 999 C C . HIS A 1 128 ? -1.927 6.832 46.494 1.00 24.85 202 HIS A C 1
ATOM 1000 O O . HIS A 1 128 ? -1.268 6.636 47.538 1.00 24.66 202 HIS A O 1
ATOM 1007 N N . GLN A 1 129 ? -2.776 5.940 45.982 1.00 26.13 203 GLN A N 1
ATOM 1008 C CA . GLN A 1 129 ? -2.927 4.623 46.577 1.00 27.16 203 GLN A CA 1
ATOM 1009 C C . GLN A 1 129 ? -1.678 3.777 46.382 1.00 26.37 203 GLN A C 1
ATOM 1010 O O . GLN A 1 129 ? -1.004 3.881 45.354 1.00 26.49 203 GLN A O 1
ATOM 1016 N N . GLY A 1 130 ? -1.372 2.958 47.383 1.00 25.46 204 GLY A N 1
ATOM 1017 C CA . GLY A 1 130 ? -0.199 2.084 47.346 1.00 24.91 204 GLY A CA 1
ATOM 1018 C C . GLY A 1 130 ? 1.084 2.779 47.789 1.00 24.35 204 GLY A C 1
ATOM 1019 O O . GLY A 1 130 ? 1.049 3.785 48.519 1.00 23.72 204 GLY A O 1
ATOM 1020 N N . THR A 1 131 ? 2.219 2.232 47.354 1.00 23.29 205 THR A N 1
ATOM 1021 C CA . THR A 1 131 ? 3.535 2.771 47.717 1.00 22.71 205 THR A CA 1
ATOM 1022 C C . THR A 1 131 ? 3.803 4.053 46.944 1.00 21.13 205 THR A C 1
ATOM 1023 O O . THR A 1 131 ? 3.733 4.068 45.700 1.00 21.82 205 THR A O 1
ATOM 1027 N N . CYS A 1 132 ? 4.111 5.107 47.701 1.00 19.22 206 CYS A N 1
ATOM 1028 C CA . CYS A 1 132 ? 4.314 6.449 47.174 1.00 18.34 206 CYS A CA 1
ATOM 1029 C C . CYS A 1 132 ? 5.740 6.927 47.420 1.00 16.78 206 CYS A C 1
ATOM 1030 O O . CYS A 1 132 ? 6.433 6.409 48.305 1.00 17.30 206 CYS A O 1
ATOM 1033 N N . PHE A 1 133 ? 6.151 7.911 46.622 1.00 15.36 207 PHE A N 1
ATOM 1034 C CA . PHE A 1 133 ? 7.283 8.815 46.911 1.00 14.74 207 PHE A CA 1
ATOM 1035 C C . PHE A 1 133 ? 6.714 10.211 47.228 1.00 14.38 207 PHE A C 1
ATOM 1036 O O . PHE A 1 133 ? 7.092 11.253 46.644 1.00 12.74 207 PHE A O 1
ATOM 1044 N N . TYR A 1 134 ? 5.751 10.236 48.169 1.00 13.85 208 TYR A N 1
ATOM 1045 C CA . TYR A 1 134 ? 5.224 11.503 48.628 1.00 13.40 208 TYR A CA 1
ATOM 1046 C C . TYR A 1 134 ? 6.042 11.969 49.841 1.00 12.53 208 TYR A C 1
ATOM 1047 O O . TYR A 1 134 ? 6.147 11.250 50.850 1.00 12.96 208 TYR A O 1
ATOM 1056 N N . PHE A 1 135 ? 6.529 13.211 49.778 1.00 11.79 209 PHE A N 1
ATOM 1057 C CA 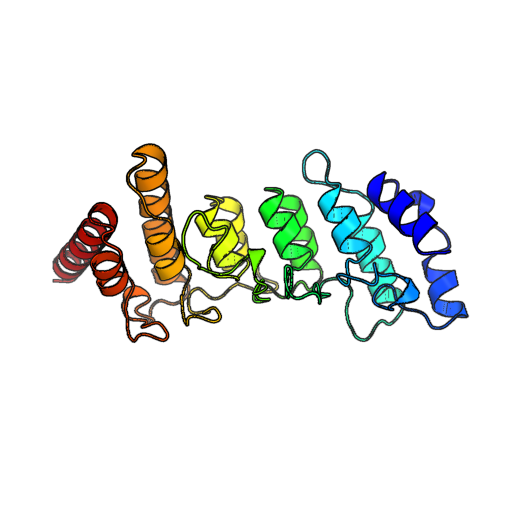. PHE A 1 135 ? 7.346 13.796 50.861 1.00 11.25 209 PHE A CA 1
ATOM 1058 C C . PHE A 1 135 ? 6.927 15.244 51.090 1.00 11.16 209 PHE A C 1
ATOM 1059 O O . PHE A 1 135 ? 7.692 15.989 51.707 1.00 12.70 209 PHE A O 1
ATOM 1067 N N . GLY A 1 136 ? 5.727 15.620 50.584 1.00 11.71 210 GLY A N 1
ATOM 1068 C CA . GLY A 1 136 ? 5.228 16.981 50.820 1.00 11.94 210 GLY A CA 1
ATOM 1069 C C . GLY A 1 136 ? 5.815 18.036 49.902 1.00 11.94 210 GLY A C 1
ATOM 1070 O O . GLY A 1 136 ? 5.792 19.227 50.248 1.00 12.27 210 GLY A O 1
ATOM 1071 N N . GLU A 1 137 ? 6.402 17.628 48.773 1.00 12.55 211 GLU A N 1
ATOM 1072 C CA . GLU A 1 137 ? 6.754 18.533 47.647 1.00 12.23 211 GLU A CA 1
ATOM 1073 C C . GLU A 1 137 ? 7.835 19.656 47.689 1.00 12.34 211 GLU A C 1
ATOM 1074 O O . GLU A 1 137 ? 8.202 20.203 46.674 1.00 12.55 211 GLU A O 1
ATOM 1080 N N . LEU A 1 138 ? 8.340 19.937 48.879 1.00 11.82 212 LEU A N 1
ATOM 1081 C CA . LEU A 1 138 ? 9.033 21.170 49.270 1.00 11.50 212 LEU A CA 1
ATOM 1082 C C . LEU A 1 138 ? 10.411 20.582 49.670 1.00 11.26 212 LEU A C 1
ATOM 1083 O O . LEU A 1 138 ? 10.467 19.435 50.215 1.00 10.94 212 LEU A O 1
ATOM 1088 N N . PRO A 1 139 ? 11.500 21.306 49.337 1.00 13.17 213 PRO A N 1
ATOM 1089 C CA . PRO A 1 139 ? 12.861 20.902 49.679 1.00 11.82 213 PRO A CA 1
ATOM 1090 C C . PRO A 1 139 ? 12.981 20.616 51.200 1.00 12.50 213 PRO A C 1
ATOM 1091 O O . PRO A 1 139 ? 13.529 19.606 51.554 1.00 10.32 213 PRO A O 1
ATOM 1095 N N . LEU A 1 140 ? 12.462 21.500 52.050 1.00 11.41 214 LEU A N 1
ATOM 1096 C CA . LEU A 1 140 ? 12.477 21.288 53.524 1.00 11.75 214 LEU A CA 1
ATOM 1097 C C . LEU A 1 140 ? 11.789 19.945 53.891 1.00 11.51 214 LEU A C 1
ATOM 1098 O O . LEU A 1 140 ? 12.306 19.115 54.678 1.00 12.73 214 LEU A O 1
ATOM 1103 N N . SER A 1 141 ? 10.594 19.749 53.310 1.00 11.53 215 SER A N 1
ATOM 1104 C CA . SER A 1 141 ? 9.792 18.571 53.599 1.00 12.56 215 SER A CA 1
ATOM 1105 C C . SER A 1 141 ? 10.486 17.329 53.092 1.00 12.11 215 SER A C 1
ATOM 1106 O O . SER A 1 141 ? 10.543 16.297 53.771 1.00 11.04 215 SER A O 1
ATOM 1109 N N . LEU A 1 142 ? 11.080 17.421 51.897 1.00 11.94 216 LEU A N 1
ATOM 1110 C CA . LEU A 1 142 ? 11.909 16.317 51.386 1.00 10.80 216 LEU A CA 1
ATOM 1111 C C . LEU A 1 142 ? 13.107 15.937 52.322 1.00 9.91 216 LEU A C 1
ATOM 1112 O O . LEU A 1 142 ? 13.275 14.737 52.602 1.00 10.50 216 LEU A O 1
ATOM 1117 N N . ALA A 1 143 ? 13.860 16.942 52.775 1.00 10.75 217 ALA A N 1
ATOM 1118 C CA . ALA A 1 143 ? 15.064 16.79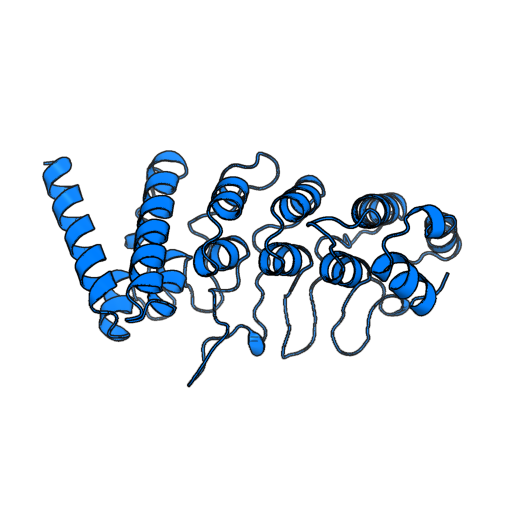3 53.614 1.00 10.29 217 ALA A CA 1
ATOM 1119 C C . ALA A 1 143 ? 14.578 16.128 54.947 1.00 11.27 217 ALA A C 1
ATOM 1120 O O . ALA A 1 143 ? 15.145 15.120 55.406 1.00 11.16 217 ALA A O 1
ATOM 1122 N N . ALA A 1 144 ? 13.445 16.612 55.474 1.00 11.24 218 ALA A N 1
ATOM 1123 C CA . ALA A 1 144 ? 12.858 16.059 56.726 1.00 11.51 218 ALA A CA 1
ATOM 1124 C C . ALA A 1 144 ? 12.468 14.567 56.572 1.00 11.52 218 ALA A C 1
ATOM 1125 O O . ALA A 1 144 ? 12.882 13.755 57.376 1.00 10.90 218 ALA A O 1
ATOM 1127 N N . CYS A 1 145 ? 11.688 14.245 55.522 1.00 9.39 219 CYS A N 1
ATOM 1128 C CA . CYS A 1 145 ? 11.222 12.865 55.274 1.00 10.97 219 CYS A CA 1
ATOM 1129 C C . CYS A 1 145 ? 12.320 11.885 55.001 1.00 10.58 219 CYS A C 1
ATOM 1130 O O . CYS A 1 145 ? 12.176 10.709 55.313 1.00 11.08 219 CYS A O 1
ATOM 1133 N N . THR A 1 146 ? 13.422 12.363 54.406 1.00 10.93 220 THR A N 1
ATOM 1134 C CA . THR A 1 146 ? 14.558 11.480 54.113 1.00 10.43 220 THR A CA 1
ATOM 1135 C C . THR A 1 146 ? 15.566 11.498 55.290 1.00 10.33 220 THR A C 1
ATOM 1136 O O . THR A 1 146 ? 16.719 11.048 55.162 1.00 10.89 220 THR A O 1
ATOM 1140 N N . LYS A 1 147 ? 15.114 12.067 56.425 1.00 11.25 221 LYS A N 1
ATOM 1141 C CA . LYS A 1 147 ? 15.903 11.982 57.663 1.00 11.83 221 LYS A CA 1
ATOM 1142 C C . LYS A 1 147 ? 17.280 12.691 57.577 1.00 11.65 221 LYS A C 1
ATOM 1143 O O . LYS A 1 147 ? 18.274 12.213 58.121 1.00 13.40 221 LYS A O 1
ATOM 1149 N N . GLN A 1 148 ? 17.324 13.852 56.916 1.00 11.44 222 GLN A N 1
ATOM 1150 C CA . GLN A 1 148 ? 18.590 14.596 56.741 1.00 11.93 222 GLN A CA 1
ATOM 1151 C C . GLN A 1 148 ? 18.655 15.8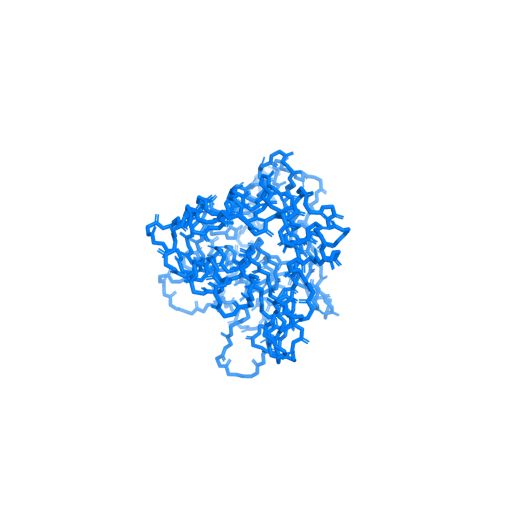23 57.637 1.00 11.22 222 GLN A C 1
ATOM 1152 O O . GLN A 1 148 ? 18.322 16.960 57.240 1.00 11.60 222 GLN A O 1
ATOM 1158 N N . TRP A 1 149 ? 18.991 15.558 58.902 1.00 11.68 223 TRP A N 1
ATOM 1159 C CA . TRP A 1 149 ? 19.008 16.622 59.903 1.00 11.42 223 TRP A CA 1
ATOM 1160 C C . TRP A 1 149 ? 19.930 17.797 59.487 1.00 11.36 223 TRP A C 1
ATOM 1161 O O . TRP A 1 149 ? 19.565 18.969 59.664 1.00 11.06 223 TRP A O 1
ATOM 1172 N N . ASP A 1 150 ? 21.127 17.515 58.952 1.00 12.05 224 ASP A N 1
ATOM 1173 C CA . ASP A 1 150 ? 22.049 18.629 58.606 1.00 13.75 224 ASP A CA 1
ATOM 1174 C C . ASP A 1 150 ? 21.496 19.475 57.434 1.00 13.12 224 ASP A C 1
ATOM 1175 O O . ASP A 1 150 ? 21.626 20.709 57.440 1.00 11.91 224 ASP A O 1
ATOM 1180 N N . VAL A 1 151 ? 20.818 18.817 56.485 1.00 12.38 225 VAL A N 1
ATOM 1181 C CA . VAL A 1 151 ? 20.132 19.556 55.390 1.00 12.56 225 VAL A CA 1
ATOM 1182 C C . VAL A 1 151 ? 18.962 20.416 55.924 1.00 11.70 225 VAL A C 1
ATOM 1183 O O . VAL A 1 151 ? 18.822 21.563 55.537 1.00 11.51 225 VAL A O 1
ATOM 1187 N N . VAL A 1 152 ? 18.170 19.831 56.830 1.00 12.05 226 VAL A N 1
ATOM 1188 C CA . VAL A 1 152 ? 17.078 20.520 57.478 1.00 12.68 226 VAL A CA 1
ATOM 1189 C C . VAL A 1 152 ? 17.549 21.791 58.158 1.00 12.52 226 VAL A C 1
ATOM 1190 O O . VAL A 1 152 ? 17.023 22.878 57.922 1.00 12.72 226 VAL A O 1
ATOM 1194 N N . THR A 1 153 ? 18.548 21.670 59.022 1.00 12.30 227 THR A N 1
ATOM 1195 C CA . THR A 1 153 ? 18.977 22.848 59.781 1.00 12.70 227 THR A CA 1
ATOM 1196 C C . THR A 1 153 ? 19.560 23.902 58.838 1.00 11.80 227 THR A C 1
ATOM 1197 O O . THR A 1 153 ? 19.310 25.079 59.022 1.00 12.34 227 THR A O 1
ATOM 1201 N N . TYR A 1 154 ? 20.318 23.479 57.833 1.00 12.24 228 TYR A N 1
ATOM 1202 C CA . TYR A 1 154 ? 20.848 24.419 56.858 1.00 12.32 228 TYR A CA 1
ATOM 1203 C C . TYR A 1 154 ? 19.714 25.166 56.127 1.00 11.22 228 TYR A C 1
ATOM 1204 O O . TYR A 1 154 ? 19.737 26.379 56.020 1.00 11.83 228 TYR A O 1
ATOM 1213 N N . LEU A 1 155 ? 18.744 24.427 55.604 1.00 11.35 229 LEU A N 1
ATOM 1214 C CA . LEU A 1 155 ? 17.605 25.032 54.930 1.00 11.93 229 LEU A CA 1
ATOM 1215 C C . LEU A 1 155 ? 16.897 26.061 55.837 1.00 12.44 229 LEU A C 1
ATOM 1216 O O . LEU A 1 155 ? 16.598 27.187 55.419 1.00 12.78 229 LEU A O 1
ATOM 1221 N N . LEU A 1 156 ? 16.735 25.714 57.123 1.00 12.41 230 LEU A N 1
ATOM 1222 C CA . LEU A 1 156 ? 16.100 26.626 58.076 1.00 12.94 230 LEU A CA 1
ATOM 1223 C C . LEU A 1 156 ? 16.928 27.860 58.452 1.00 12.28 230 LEU A C 1
ATOM 1224 O O . LEU A 1 156 ? 16.366 28.941 58.648 1.00 12.97 230 LEU A O 1
ATOM 1229 N N . GLU A 1 157 ? 18.251 27.697 58.540 1.00 12.02 231 GLU A N 1
ATOM 1230 C CA . GLU A 1 157 ? 19.149 28.670 59.207 1.00 14.00 231 GLU A CA 1
ATOM 1231 C C . GLU A 1 157 ? 19.991 29.536 58.268 1.00 13.96 231 GLU A C 1
ATOM 1232 O O . GLU A 1 157 ? 20.493 30.591 58.673 1.00 14.14 231 GLU A O 1
ATOM 1238 N N . ASN A 1 158 ? 20.144 29.083 57.024 1.00 14.26 232 ASN A N 1
ATOM 1239 C CA . ASN A 1 158 ? 21.042 29.755 56.091 1.00 14.90 232 ASN A CA 1
ATOM 1240 C C . ASN A 1 158 ? 20.608 31.248 55.888 1.00 14.73 232 ASN A C 1
ATOM 1241 O O . ASN A 1 158 ? 19.394 31.559 55.924 1.00 13.86 232 ASN A O 1
ATOM 1246 N N . PRO A 1 159 ? 21.586 32.163 55.692 1.00 15.60 233 PRO A N 1
ATOM 1247 C CA . PRO A 1 159 ? 21.276 33.604 55.574 1.00 16.20 233 PRO A CA 1
ATOM 1248 C C . PRO A 1 159 ? 20.783 34.037 54.190 1.00 16.57 233 PRO A C 1
ATOM 1249 O O . PRO A 1 159 ? 20.387 35.188 54.004 1.00 16.35 233 PRO A O 1
ATOM 1253 N N . HIS A 1 160 ? 20.886 33.143 53.218 1.00 16.26 234 HIS A N 1
ATOM 1254 C CA . HIS A 1 160 ? 20.572 33.465 51.813 1.00 17.39 234 HIS A CA 1
ATOM 1255 C C . HIS A 1 160 ? 19.068 33.422 51.565 1.00 17.85 234 HIS A C 1
ATOM 1256 O O . HIS A 1 160 ? 18.471 34.418 51.151 1.00 17.78 234 HIS A O 1
ATOM 1263 N N . GLN A 1 161 ? 18.483 32.256 51.845 1.00 18.47 235 GLN A N 1
ATOM 1264 C CA . GLN A 1 161 ? 17.055 32.026 51.687 1.00 19.04 235 GLN A CA 1
ATOM 1265 C C . GLN A 1 161 ? 16.604 30.923 52.652 1.00 17.11 235 GLN A C 1
ATOM 1266 O O . GLN A 1 161 ? 16.683 29.700 52.321 1.00 16.89 235 GLN A O 1
ATOM 1272 N N . PRO A 1 162 ? 16.187 31.341 53.860 1.00 16.55 236 PRO A N 1
ATOM 1273 C CA . PRO A 1 162 ? 15.729 30.360 54.824 1.00 15.89 236 PRO A CA 1
ATOM 1274 C C . PRO A 1 162 ? 14.369 29.775 54.406 1.00 14.59 236 PRO A C 1
ATOM 1275 O O . PRO A 1 162 ? 13.459 30.495 53.977 1.00 16.13 236 PRO A O 1
ATOM 1279 N N . ALA A 1 163 ? 14.258 28.464 54.518 1.00 13.68 237 ALA A N 1
ATOM 1280 C CA . ALA A 1 163 ? 13.001 27.805 54.309 1.00 13.03 237 ALA A CA 1
ATOM 1281 C C . ALA A 1 163 ? 12.011 27.986 55.465 1.00 13.06 237 ALA A C 1
ATOM 1282 O O . ALA A 1 163 ? 12.378 27.916 56.648 1.00 14.77 237 ALA A O 1
ATOM 1284 N N . SER A 1 164 ? 10.752 28.165 55.096 1.00 12.37 238 SER A N 1
ATOM 1285 C CA . SER A 1 164 ? 9.710 28.460 56.069 1.00 13.40 238 SER A CA 1
ATOM 1286 C C . SER A 1 164 ? 9.065 27.161 56.588 1.00 13.15 238 SER A C 1
ATOM 1287 O O . SER A 1 164 ? 8.583 26.301 55.832 1.00 13.89 238 SER A O 1
ATOM 1290 N N . LEU A 1 165 ? 9.079 27.005 57.900 1.00 13.41 239 LEU A N 1
ATOM 1291 C CA . LEU A 1 165 ? 8.381 25.880 58.515 1.00 12.45 239 LEU A CA 1
ATOM 1292 C C . LEU A 1 165 ? 6.850 25.895 58.250 1.00 13.51 239 LEU A C 1
ATOM 1293 O O . LEU A 1 165 ? 6.212 24.843 58.311 1.00 14.91 239 LEU A O 1
ATOM 1298 N N . GLU A 1 166 ? 6.303 27.075 57.943 1.00 14.25 240 GLU A N 1
ATOM 1299 C CA . GLU A 1 166 ? 4.876 27.262 57.662 1.00 14.73 240 GLU A CA 1
ATOM 1300 C C . GLU A 1 166 ? 4.495 26.947 56.215 1.00 15.12 240 GLU A C 1
ATOM 1301 O O . GLU A 1 166 ? 3.288 26.877 55.885 1.00 15.00 240 GLU A O 1
ATOM 1307 N N . ALA A 1 167 ? 5.500 26.789 55.343 1.00 14.40 241 ALA A N 1
ATOM 1308 C CA . ALA A 1 167 ? 5.197 26.557 53.911 1.00 14.92 241 ALA A CA 1
ATOM 1309 C C . ALA A 1 167 ? 4.366 25.257 53.701 1.00 13.91 241 ALA A C 1
ATOM 1310 O O . ALA A 1 167 ? 4.560 24.235 54.376 1.00 13.60 241 ALA A O 1
ATOM 1312 N N . THR A 1 168 ? 3.433 25.309 52.744 1.00 13.89 242 THR A N 1
ATOM 1313 C CA . THR A 1 168 ? 2.593 24.145 52.461 1.00 14.43 242 THR A CA 1
ATOM 1314 C C . THR A 1 168 ? 2.676 23.700 51.008 1.00 13.73 242 THR A C 1
ATOM 1315 O O . THR A 1 168 ? 3.031 24.488 50.118 1.00 14.20 242 THR A O 1
ATOM 1319 N N . ASP A 1 169 ? 2.319 22.439 50.761 1.00 14.58 243 ASP A N 1
ATOM 1320 C CA . ASP A 1 169 ? 2.326 21.872 49.416 1.00 13.74 243 ASP A CA 1
ATOM 1321 C C . ASP A 1 169 ? 0.912 21.925 48.795 1.00 13.63 243 ASP A C 1
ATOM 1322 O O . ASP A 1 169 ? 0.013 22.561 49.346 1.00 12.82 243 ASP A O 1
ATOM 1327 N N . SER A 1 170 ? 0.713 21.197 47.697 1.00 14.51 244 SER A N 1
ATOM 1328 C CA . SER A 1 170 ? -0.574 21.237 46.966 1.00 14.30 244 SER A CA 1
ATOM 1329 C C . SER A 1 170 ? -1.745 20.639 47.758 1.00 13.64 244 SER A C 1
ATOM 1330 O O . SER A 1 170 ? -2.915 20.804 47.364 1.00 13.74 244 SER A O 1
ATOM 1333 N N . LEU A 1 171 ? -1.431 19.888 48.826 1.00 12.99 245 LEU A N 1
ATOM 1334 C CA . LEU A 1 171 ? -2.461 19.394 49.751 1.00 12.42 245 LEU A CA 1
ATOM 1335 C C . LEU A 1 171 ? -2.700 20.313 50.954 1.00 12.64 245 LEU A C 1
ATOM 1336 O O . LEU A 1 171 ? -3.528 20.016 51.810 1.00 13.26 245 LEU A O 1
ATOM 1341 N N . GLY A 1 172 ? -1.960 21.417 51.027 1.00 12.70 246 GLY A N 1
ATOM 1342 C CA . GLY A 1 172 ? -1.921 22.255 52.227 1.00 12.48 246 GLY A CA 1
ATOM 1343 C C . GLY A 1 172 ? -1.132 21.633 53.377 1.00 12.69 246 GLY A C 1
ATOM 1344 O O . GLY A 1 172 ? -1.240 22.093 54.533 1.00 13.15 246 GLY A O 1
ATOM 1345 N N . ASN A 1 173 ? -0.340 20.591 53.067 1.00 11.50 247 ASN A N 1
ATOM 1346 C CA . ASN A 1 173 ? 0.509 19.925 54.075 1.00 13.37 247 ASN A CA 1
ATOM 1347 C C . ASN A 1 173 ? 1.782 20.691 54.336 1.00 13.30 247 ASN A C 1
ATOM 1348 O O . ASN A 1 173 ? 2.528 21.012 53.409 1.00 13.88 247 ASN A O 1
ATOM 1353 N N . THR A 1 174 ? 2.011 20.979 55.622 1.00 11.68 248 THR A N 1
ATOM 1354 C CA . THR A 1 174 ? 3.337 21.346 56.094 1.00 12.66 248 THR A CA 1
ATOM 1355 C C . THR A 1 174 ? 4.264 20.114 56.228 1.00 11.58 248 THR A C 1
ATOM 1356 O O . THR A 1 174 ? 3.815 18.958 56.095 1.00 11.98 248 THR A O 1
ATOM 1360 N N . VAL A 1 175 ? 5.531 20.370 56.558 1.00 10.51 249 VAL A N 1
ATOM 1361 C CA . VAL A 1 175 ? 6.477 19.312 56.840 1.00 11.56 249 VAL A CA 1
ATOM 1362 C C . VAL A 1 175 ? 5.946 18.361 57.940 1.00 10.69 249 VAL A C 1
ATOM 1363 O O . VAL A 1 175 ? 6.171 17.159 57.844 1.00 10.85 249 VAL A O 1
ATOM 1367 N N . LEU A 1 176 ? 5.259 18.932 58.962 1.00 11.87 250 LEU A N 1
ATOM 1368 C CA . LEU A 1 176 ? 4.664 18.095 60.034 1.00 11.82 250 LEU A CA 1
ATOM 1369 C C . LEU A 1 176 ? 3.636 17.113 59.475 1.00 11.15 250 LEU A C 1
ATOM 1370 O O . LEU A 1 176 ? 3.686 15.907 59.794 1.00 11.33 250 LEU A O 1
ATOM 1375 N N . HIS A 1 177 ? 2.742 17.591 58.582 1.00 11.34 251 HIS A N 1
ATOM 1376 C CA . HIS A 1 177 ? 1.773 16.714 57.920 1.00 12.19 251 HIS A CA 1
ATOM 1377 C C . HIS A 1 177 ? 2.496 15.650 57.064 1.00 10.79 251 HIS A C 1
ATOM 1378 O O . HIS A 1 177 ? 2.149 14.476 57.084 1.00 10.38 251 HIS A O 1
ATOM 1385 N N . ALA A 1 178 ? 3.526 16.085 56.329 1.00 12.87 252 ALA A N 1
ATOM 1386 C CA . ALA A 1 178 ? 4.315 15.147 55.484 1.00 12.04 252 ALA A CA 1
ATOM 1387 C C . ALA A 1 178 ? 4.894 14.011 56.330 1.00 12.43 252 ALA A C 1
ATOM 1388 O O . ALA A 1 178 ? 4.789 12.828 55.951 1.00 12.50 252 ALA A O 1
ATOM 1390 N N . LEU A 1 179 ? 5.453 14.377 57.491 1.00 11.61 253 LEU A N 1
ATOM 1391 C CA . LEU A 1 179 ? 6.011 13.381 58.416 1.00 11.50 253 LEU A CA 1
ATOM 1392 C C . LEU A 1 179 ? 4.931 12.376 58.890 1.00 10.39 253 LEU A C 1
ATOM 1393 O O . LEU A 1 179 ? 5.164 11.158 58.889 1.00 11.49 253 LEU A O 1
ATOM 1398 N N . VAL A 1 180 ? 3.755 12.873 59.303 1.00 10.83 254 VAL A N 1
ATOM 1399 C CA . VAL A 1 180 ? 2.611 12.030 59.609 1.00 12.09 254 VAL A CA 1
ATOM 1400 C C . VAL A 1 180 ? 2.306 11.050 58.444 1.00 12.41 254 VAL A C 1
ATOM 1401 O O . VAL A 1 180 ? 2.174 9.851 58.648 1.00 13.06 254 VAL A O 1
ATOM 1405 N N . MET A 1 181 ? 2.284 11.589 57.228 1.00 13.96 255 MET A N 1
ATOM 1406 C CA . MET A 1 181 ? 2.000 10.774 56.029 1.00 15.78 255 MET A CA 1
ATOM 1407 C C . MET A 1 181 ? 2.990 9.598 55.796 1.00 17.02 255 MET A C 1
ATOM 1408 O O . MET A 1 181 ? 2.598 8.539 55.287 1.00 17.72 255 MET A O 1
ATOM 1413 N N . ILE A 1 182 ? 4.251 9.774 56.189 1.00 18.04 256 ILE A N 1
ATOM 1414 C CA . ILE A 1 182 ? 5.273 8.713 56.051 1.00 19.88 256 ILE A CA 1
ATOM 1415 C C . ILE A 1 182 ? 5.523 7.909 57.321 1.00 21.58 256 ILE A C 1
ATOM 1416 O O . ILE A 1 182 ? 6.329 6.975 57.322 1.00 22.92 256 ILE A O 1
ATOM 1421 N N . ALA A 1 183 ? 4.855 8.269 58.410 1.00 23.03 257 ALA A N 1
ATOM 1422 C CA . ALA A 1 183 ? 4.963 7.482 59.609 1.00 25.02 257 ALA A CA 1
ATOM 1423 C C . ALA A 1 183 ? 4.387 6.082 59.275 1.00 26.89 257 ALA A C 1
ATOM 1424 O O . ALA A 1 183 ? 3.460 5.932 58.443 1.00 27.15 257 ALA A O 1
ATOM 1426 N N . ASP A 1 184 ? 5.006 5.073 59.852 1.00 29.00 258 ASP A N 1
ATOM 1427 C CA . ASP A 1 184 ? 4.528 3.693 59.754 1.00 32.20 258 ASP A CA 1
ATOM 1428 C C . ASP A 1 184 ? 5.128 2.949 60.942 1.00 33.05 258 ASP A C 1
ATOM 1429 O O . ASP A 1 184 ? 5.781 3.572 61.788 1.00 33.68 258 ASP A O 1
ATOM 1434 N N . ASN A 1 185 ? 4.951 1.628 60.978 1.00 34.69 259 ASN A N 1
ATOM 1435 C CA . ASN A 1 185 ? 5.297 0.838 62.171 1.00 35.49 259 ASN A CA 1
ATOM 1436 C C . ASN A 1 185 ? 6.730 0.287 62.260 1.00 35.59 259 ASN A C 1
ATOM 1437 O O . ASN A 1 185 ? 7.097 -0.292 63.298 1.00 36.25 259 ASN A O 1
ATOM 1442 N N . SER A 1 186 ? 7.522 0.443 61.191 1.00 35.19 260 SER A N 1
ATOM 1443 C CA . SER A 1 186 ? 8.974 0.233 61.259 1.00 34.83 260 SER A CA 1
ATOM 1444 C C . SER A 1 186 ? 9.496 0.950 62.520 1.00 35.01 260 SER A C 1
ATOM 1445 O O . SER A 1 186 ? 9.449 2.188 62.587 1.00 34.48 260 SER A O 1
ATOM 1448 N N . PRO A 1 187 ? 9.934 0.177 63.548 1.00 34.68 261 PRO A N 1
ATOM 1449 C CA . PRO A 1 187 ? 10.409 0.792 64.796 1.00 34.53 261 PRO A CA 1
ATOM 1450 C C . PRO A 1 187 ? 11.561 1.783 64.554 1.00 34.08 261 PRO A C 1
ATOM 1451 O O . PRO A 1 187 ? 11.594 2.853 65.179 1.00 33.73 261 PRO A O 1
ATOM 1455 N N . GLU A 1 188 ? 12.468 1.432 63.635 1.00 33.85 262 GLU A N 1
ATOM 1456 C CA . GLU A 1 188 ? 13.545 2.318 63.163 1.00 33.42 262 GLU A CA 1
ATOM 1457 C C . GLU A 1 188 ? 12.983 3.638 62.607 1.00 32.31 262 GLU A C 1
ATOM 1458 O O . GLU A 1 188 ? 13.305 4.723 63.114 1.00 30.83 262 GLU A O 1
ATOM 1464 N N . ASN A 1 189 ? 12.140 3.515 61.570 1.00 30.82 263 ASN A N 1
ATOM 1465 C CA . ASN A 1 189 ? 11.529 4.659 60.882 1.00 29.15 263 ASN A CA 1
ATOM 1466 C C . ASN A 1 189 ? 10.710 5.504 61.849 1.00 27.14 263 ASN A C 1
ATOM 1467 O O . ASN A 1 189 ? 10.831 6.734 61.850 1.00 27.13 263 ASN A O 1
ATOM 1472 N N . SER A 1 190 ? 9.887 4.846 62.664 1.00 25.37 264 SER A N 1
ATOM 1473 C CA . SER A 1 190 ? 8.988 5.550 63.563 1.00 23.47 264 SER A CA 1
ATOM 1474 C C . SER A 1 190 ? 9.749 6.501 64.502 1.00 21.86 264 SER A C 1
ATOM 1475 O O . SER A 1 190 ? 9.360 7.667 64.666 1.00 21.98 264 SER A O 1
ATOM 1478 N N . ALA A 1 191 ? 10.825 5.987 65.104 1.00 19.73 265 ALA A N 1
ATOM 1479 C CA . ALA A 1 191 ? 11.674 6.744 66.032 1.00 18.35 265 ALA A CA 1
ATOM 1480 C C . ALA A 1 191 ? 12.297 7.942 65.339 1.00 16.91 265 ALA A C 1
ATOM 1481 O O . ALA A 1 191 ? 12.248 9.045 65.856 1.00 15.81 265 ALA A O 1
ATOM 1483 N N . LEU A 1 192 ? 12.890 7.697 64.163 1.00 16.73 266 LEU A N 1
ATOM 1484 C CA . LEU A 1 192 ? 13.488 8.758 63.365 1.00 16.66 266 LEU A CA 1
ATOM 1485 C C . LEU A 1 192 ? 12.488 9.843 62.946 1.00 15.71 266 LEU A C 1
ATOM 1486 O O . LEU A 1 192 ? 12.808 11.019 63.050 1.00 15.01 266 LEU A O 1
ATOM 1491 N N . VAL A 1 193 ? 11.286 9.432 62.498 1.00 14.88 267 VAL A N 1
ATOM 1492 C CA . VAL A 1 193 ? 10.213 10.379 62.106 1.00 15.36 267 VAL A CA 1
ATOM 1493 C C . VAL A 1 193 ? 9.805 11.243 63.306 1.00 13.69 267 VAL A C 1
ATOM 1494 O O . VAL A 1 193 ? 9.656 12.465 63.191 1.00 12.35 267 VAL A O 1
ATOM 1498 N N . ILE A 1 194 ? 9.626 10.599 64.464 1.00 13.25 268 ILE A N 1
ATOM 1499 C CA . ILE A 1 194 ? 9.190 11.313 65.668 1.00 13.48 268 ILE A CA 1
ATOM 1500 C C . ILE A 1 194 ? 10.272 12.314 66.130 1.00 12.98 268 ILE A C 1
ATOM 1501 O O . ILE A 1 194 ? 9.966 13.478 66.457 1.00 13.70 268 ILE A O 1
ATOM 1506 N N . HIS A 1 195 ? 11.539 11.904 66.067 1.00 13.12 269 HIS A N 1
ATOM 1507 C CA . HIS A 1 195 ? 12.642 12.781 66.507 1.00 12.84 269 HIS A CA 1
ATOM 1508 C C . HIS A 1 195 ? 12.795 13.965 65.540 1.00 13.25 269 HIS A C 1
ATOM 1509 O O . HIS A 1 195 ? 13.008 15.092 65.966 1.00 12.02 269 HIS A O 1
ATOM 1516 N N . MET A 1 196 ? 12.595 13.714 64.233 1.00 11.71 270 MET A N 1
ATOM 1517 C CA . MET A 1 196 ? 12.563 14.796 63.243 1.00 12.81 270 MET A CA 1
ATOM 1518 C C . MET A 1 196 ? 11.427 15.775 63.524 1.00 12.59 270 MET A C 1
ATOM 1519 O O . MET A 1 196 ? 11.642 17.008 63.497 1.00 13.03 270 MET A O 1
ATOM 1524 N N . TYR A 1 197 ? 10.238 15.225 63.753 1.00 12.74 271 TYR A N 1
ATOM 1525 C CA . TYR A 1 197 ? 9.039 16.016 64.125 1.00 13.88 271 TYR A CA 1
ATOM 1526 C C . TYR A 1 197 ? 9.393 16.945 65.316 1.00 13.88 271 TYR A C 1
ATOM 1527 O O . TYR A 1 197 ? 9.262 18.175 65.248 1.00 13.05 271 TYR A O 1
ATOM 1536 N N . ASP A 1 198 ? 9.905 16.348 66.385 1.00 14.68 272 ASP A N 1
ATOM 1537 C CA . ASP A 1 198 ? 10.332 17.132 67.566 1.00 14.53 272 ASP A CA 1
ATOM 1538 C C . ASP A 1 198 ? 11.411 18.184 67.276 1.00 13.53 272 ASP A C 1
ATOM 1539 O O . ASP A 1 198 ? 11.299 19.330 67.745 1.00 12.66 272 ASP A O 1
ATOM 1544 N N . GLY A 1 199 ? 12.438 17.810 66.494 1.00 12.65 273 GLY A N 1
ATOM 1545 C CA . GLY A 1 199 ? 13.525 18.737 66.182 1.00 13.07 273 GLY A CA 1
ATOM 1546 C C . GLY A 1 199 ? 13.005 19.935 65.394 1.00 13.04 273 GLY A C 1
ATOM 1547 O O . GLY A 1 199 ? 13.371 21.071 65.681 1.00 12.13 273 GLY A O 1
ATOM 1548 N N . LEU A 1 200 ? 12.115 19.696 64.419 1.00 12.59 274 LEU A N 1
ATOM 1549 C CA . LEU A 1 200 ? 11.469 20.807 63.687 1.00 12.79 274 LEU A CA 1
ATOM 1550 C C . LEU A 1 200 ? 10.699 21.789 64.572 1.00 12.79 274 LEU A C 1
ATOM 1551 O O . LEU A 1 200 ? 10.865 23.016 64.447 1.00 12.52 274 LEU A O 1
ATOM 1556 N N . LEU A 1 201 ? 9.904 21.232 65.477 1.00 13.33 275 LEU A N 1
ATOM 1557 C CA . LEU A 1 201 ? 9.162 22.016 66.473 1.00 14.68 275 LEU A CA 1
ATOM 1558 C C . LEU A 1 201 ? 10.105 22.855 67.358 1.00 14.89 275 LEU A C 1
ATOM 1559 O O . LEU A 1 201 ? 9.851 24.058 67.555 1.00 13.93 275 LEU A O 1
ATOM 1564 N N . GLN A 1 202 ? 11.219 22.252 67.795 1.00 15.39 276 GLN A N 1
ATOM 1565 C CA . GLN A 1 202 ? 12.205 22.954 68.624 1.00 16.10 276 GLN A CA 1
ATOM 1566 C C . GLN A 1 202 ? 12.816 24.124 67.826 1.00 15.31 276 GLN A C 1
ATOM 1567 O O . GLN A 1 202 ? 12.958 25.249 68.335 1.00 14.46 276 GLN A O 1
ATOM 1573 N N . MET A 1 203 ? 13.125 23.869 66.552 1.00 14.20 277 MET A N 1
ATOM 1574 C CA . MET A 1 203 ? 13.640 24.916 65.660 1.00 16.07 277 MET A CA 1
ATOM 1575 C C . MET A 1 203 ? 12.624 26.044 65.510 1.00 15.86 277 MET A C 1
ATOM 1576 O O . MET A 1 203 ? 13.001 27.216 65.545 1.00 16.30 277 MET A O 1
ATOM 1581 N N . GLY A 1 204 ? 11.353 25.675 65.352 1.00 15.46 278 GLY A N 1
ATOM 1582 C CA . GLY A 1 204 ? 10.259 26.636 65.176 1.00 15.72 278 GLY A CA 1
ATOM 1583 C C . GLY A 1 204 ? 10.053 27.509 66.402 1.00 15.48 278 GLY A C 1
ATOM 1584 O O . GLY A 1 204 ? 9.742 28.700 66.269 1.00 15.52 278 GLY A O 1
ATOM 1585 N N . ALA A 1 205 ? 10.273 26.928 67.588 1.00 15.14 279 ALA A N 1
ATOM 1586 C CA . ALA A 1 205 ? 10.222 27.660 68.866 1.00 14.69 279 ALA A CA 1
ATOM 1587 C C . ALA A 1 205 ? 11.112 28.916 68.858 1.00 15.73 279 ALA A C 1
ATOM 1588 O O . ALA A 1 205 ? 10.750 29.957 69.431 1.00 16.07 279 ALA A O 1
ATOM 1590 N N . ARG A 1 206 ? 12.280 28.810 68.221 1.00 16.03 280 ARG A N 1
ATOM 1591 C CA . ARG A 1 206 ? 13.164 29.939 68.016 1.00 17.60 280 ARG A CA 1
ATOM 1592 C C . ARG A 1 206 ? 12.892 30.719 66.713 1.00 18.31 280 ARG A C 1
ATOM 1593 O O . ARG A 1 206 ? 12.888 31.949 66.726 1.00 17.90 280 ARG A O 1
ATOM 1601 N N . LEU A 1 207 ? 12.694 30.012 65.596 1.00 18.16 281 LEU A N 1
ATOM 1602 C CA . LEU A 1 207 ? 12.615 30.680 64.287 1.00 17.39 281 LEU A CA 1
ATOM 1603 C C . LEU A 1 207 ? 11.289 31.386 64.016 1.00 17.70 281 LEU A C 1
ATOM 1604 O O . LEU A 1 207 ? 11.247 32.401 63.291 1.00 17.61 281 LEU A O 1
ATOM 1609 N N . CYS A 1 208 ? 10.207 30.826 64.546 1.00 17.21 282 CYS A N 1
ATOM 1610 C CA . CYS A 1 208 ? 8.871 31.414 64.411 1.00 17.97 282 CYS A CA 1
ATOM 1611 C C . CYS A 1 208 ? 8.089 31.187 65.718 1.00 17.99 282 CYS A C 1
ATOM 1612 O O . CYS A 1 208 ? 7.089 30.461 65.752 1.00 16.96 282 CYS A O 1
ATOM 1615 N N . PRO A 1 209 ? 8.556 31.824 66.812 1.00 19.06 283 PRO A N 1
ATOM 1616 C CA . PRO A 1 209 ? 8.063 31.577 68.181 1.00 19.01 283 PRO A CA 1
ATOM 1617 C C . PRO A 1 209 ? 6.548 31.751 68.358 1.00 19.03 283 PRO A C 1
ATOM 1618 O O . PRO A 1 209 ? 5.954 31.100 69.216 1.00 19.77 283 PRO A O 1
ATOM 1622 N N . THR A 1 210 ? 5.935 32.631 67.572 1.00 18.85 284 THR A N 1
ATOM 1623 C CA . THR A 1 210 ? 4.514 32.975 67.776 1.00 19.22 284 THR A CA 1
ATOM 1624 C C . THR A 1 210 ? 3.587 32.100 66.921 1.00 18.46 284 THR A C 1
ATOM 1625 O O . THR A 1 210 ? 2.354 32.209 66.983 1.00 18.04 284 THR A O 1
ATOM 1629 N N . VAL A 1 211 ? 4.183 31.221 66.122 1.00 17.79 285 VAL A N 1
ATOM 1630 C CA . VAL A 1 211 ? 3.380 30.407 65.245 1.00 17.19 285 VAL A CA 1
ATOM 1631 C C . VAL A 1 211 ? 3.175 29.020 65.889 1.00 16.58 285 VAL A C 1
ATOM 1632 O O . VAL A 1 211 ? 4.141 28.349 66.224 1.00 16.70 285 VAL A O 1
ATOM 1636 N N . GLN A 1 212 ? 1.914 28.618 66.053 1.00 16.29 286 GLN A N 1
ATOM 1637 C CA . GLN A 1 212 ? 1.563 27.264 66.504 1.00 16.04 286 GLN A CA 1
ATOM 1638 C C . GLN A 1 212 ? 1.527 26.285 65.300 1.00 15.58 286 GLN A C 1
ATOM 1639 O O . GLN A 1 212 ? 0.473 26.066 64.678 1.00 13.98 286 GLN A O 1
ATOM 1645 N N . LEU A 1 213 ? 2.686 25.691 65.005 1.00 14.08 287 LEU A N 1
ATOM 1646 C CA . LEU A 1 213 ? 2.857 24.875 63.795 1.00 14.87 287 LEU A CA 1
ATOM 1647 C C . LEU A 1 213 ? 1.884 23.701 63.782 1.00 14.84 287 LEU A C 1
ATOM 1648 O O . LEU A 1 213 ? 1.333 23.340 62.717 1.00 15.89 287 LEU A O 1
ATOM 1653 N N . GLU A 1 214 ? 1.638 23.140 64.978 1.00 14.01 288 GLU A N 1
ATOM 1654 C CA . GLU A 1 214 ? 0.748 21.968 65.065 1.00 14.62 288 GLU A CA 1
ATOM 1655 C C . GLU A 1 214 ? -0.742 22.348 64.919 1.00 14.14 288 GLU A C 1
ATOM 1656 O O . GLU A 1 214 ? -1.597 21.475 64.849 1.00 16.04 288 GLU A O 1
ATOM 1662 N N . GLU A 1 215 ? -1.042 23.648 64.847 1.00 13.75 289 GLU A N 1
ATOM 1663 C CA . GLU A 1 215 ? -2.435 24.097 64.665 1.00 14.26 289 GLU A CA 1
ATOM 1664 C C . GLU A 1 215 ? -2.756 24.409 63.200 1.00 15.22 289 GLU A C 1
ATOM 1665 O O . GLU A 1 215 ? -3.869 24.825 62.868 1.00 16.46 289 GLU A O 1
ATOM 1671 N N . ILE A 1 216 ? -1.769 24.224 62.319 1.00 14.85 290 ILE A N 1
ATOM 1672 C CA . ILE A 1 216 ? -2.002 24.506 60.891 1.00 14.46 290 ILE A CA 1
ATOM 1673 C C . ILE A 1 216 ? -2.807 23.361 60.266 1.00 14.49 290 ILE A C 1
ATOM 1674 O O . ILE A 1 216 ? -2.382 22.191 60.307 1.00 15.51 290 ILE A O 1
ATOM 1679 N N . SER A 1 217 ? -3.961 23.694 59.693 1.00 14.59 291 SER A N 1
ATOM 1680 C CA . SER A 1 217 ? -4.796 22.701 58.996 1.00 14.77 291 SER A CA 1
ATOM 1681 C C . SER A 1 217 ? -4.479 22.640 57.492 1.00 13.53 291 SER A C 1
ATOM 1682 O O . SER A 1 217 ? -4.306 23.682 56.854 1.00 14.52 291 SER A O 1
ATOM 1685 N N . ASN A 1 218 ? -4.461 21.429 56.953 1.00 12.89 292 ASN A N 1
ATOM 1686 C CA . ASN A 1 218 ? -4.280 21.209 55.499 1.00 12.76 292 ASN A CA 1
ATOM 1687 C C . ASN A 1 218 ? -5.604 21.489 54.719 1.00 12.35 292 ASN A C 1
ATOM 1688 O O . ASN A 1 218 ? -6.597 21.943 55.309 1.00 10.81 292 ASN A O 1
ATOM 1693 N N . HIS A 1 219 ? -5.611 21.181 53.419 1.00 11.85 293 HIS A N 1
ATOM 1694 C CA . HIS A 1 219 ? -6.798 21.417 52.593 1.00 12.49 293 HIS A CA 1
ATOM 1695 C C . HIS A 1 219 ? -8.047 20.657 53.037 1.00 13.03 293 HIS A C 1
ATOM 1696 O O . HIS A 1 219 ? -9.145 21.090 52.738 1.00 14.09 293 HIS A O 1
ATOM 1703 N N . GLN A 1 220 ? -7.871 19.537 53.746 1.00 13.30 294 GLN A N 1
ATOM 1704 C CA . GLN A 1 220 ? -9.002 18.807 54.314 1.00 13.88 294 GLN A CA 1
ATOM 1705 C C . GLN A 1 220 ? -9.360 19.242 55.745 1.00 14.27 294 GLN A C 1
ATOM 1706 O O . GLN A 1 220 ? -10.115 18.560 56.458 1.00 15.23 294 GLN A O 1
ATOM 1712 N N . GLY A 1 221 ? -8.825 20.398 56.150 1.00 14.18 295 GLY A N 1
ATOM 1713 C CA . GLY A 1 221 ? -9.048 20.956 57.482 1.00 14.52 295 GLY A CA 1
ATOM 1714 C C . GLY A 1 221 ? -8.410 20.132 58.608 1.00 14.45 295 GLY A C 1
ATOM 1715 O O . GLY A 1 221 ? -8.815 20.248 59.789 1.00 15.84 295 GLY A O 1
ATOM 1716 N N . LEU A 1 222 ? -7.382 19.345 58.281 1.00 13.71 296 LEU A N 1
ATOM 1717 C CA . LEU A 1 222 ? -6.744 18.492 59.295 1.00 13.66 296 LEU A CA 1
ATOM 1718 C C . LEU A 1 222 ? -5.423 19.072 59.802 1.00 12.45 296 LEU A C 1
ATOM 1719 O O . LEU A 1 222 ? -4.518 19.330 59.030 1.00 11.56 296 LEU A O 1
ATOM 1724 N N . THR A 1 223 ? -5.313 19.217 61.117 1.00 11.64 297 THR A N 1
ATOM 1725 C CA . THR A 1 223 ? -4.014 19.418 61.771 1.00 12.30 297 THR A CA 1
ATOM 1726 C C . THR A 1 223 ? -3.176 18.113 61.691 1.00 11.43 297 THR A C 1
ATOM 1727 O O . THR A 1 223 ? -3.716 17.053 61.366 1.00 13.11 297 THR A O 1
ATOM 1731 N N . PRO A 1 224 ? -1.853 18.171 62.011 1.00 12.91 298 PRO A N 1
ATOM 1732 C CA . PRO A 1 224 ? -1.105 16.892 62.077 1.00 12.75 298 PRO A CA 1
ATOM 1733 C C . PRO A 1 224 ? -1.718 15.839 63.035 1.00 12.57 298 PRO A C 1
ATOM 1734 O O . PRO 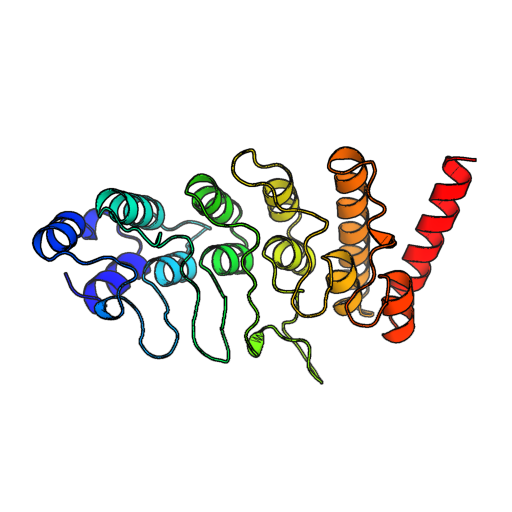A 1 224 ? -1.775 14.678 62.672 1.00 12.21 298 PRO A O 1
ATOM 1738 N N . LEU A 1 225 ? -2.205 16.270 64.215 1.00 12.38 299 LEU A N 1
ATOM 1739 C CA . LEU A 1 225 ? -2.932 15.349 65.110 1.00 13.96 299 LEU A CA 1
ATOM 1740 C C . LEU A 1 225 ? -4.141 14.676 64.396 1.00 14.05 299 LEU A C 1
ATOM 1741 O O . LEU A 1 225 ? -4.270 13.458 64.409 1.00 13.70 299 LEU A O 1
ATOM 1746 N N . LYS A 1 226 ? -4.996 15.470 63.756 1.00 13.64 300 LYS A N 1
ATOM 1747 C CA . LYS A 1 226 ? -6.212 14.901 63.181 1.00 14.21 300 LYS A CA 1
ATOM 1748 C C . LYS A 1 226 ? -5.844 14.005 61.989 1.00 13.37 300 LYS A C 1
ATOM 1749 O O . LYS A 1 226 ? -6.433 12.937 61.796 1.00 14.27 300 LYS A O 1
ATOM 1755 N N . LEU A 1 227 ? -4.821 14.428 61.241 1.00 13.26 301 LEU A N 1
ATOM 1756 C CA . LEU A 1 227 ? -4.299 13.642 60.115 1.00 13.27 301 LEU A CA 1
ATOM 1757 C C . LEU A 1 227 ? -3.772 12.265 60.609 1.00 12.73 301 LEU A C 1
ATOM 1758 O O . LEU A 1 227 ? -4.055 11.194 60.037 1.00 13.62 301 LEU A O 1
ATOM 1763 N N . ALA A 1 228 ? -2.997 12.286 61.682 1.00 13.78 302 ALA A N 1
ATOM 1764 C CA . ALA A 1 228 ? -2.463 11.049 62.293 1.00 14.88 302 ALA A CA 1
ATOM 1765 C C . ALA A 1 228 ? -3.580 10.070 62.668 1.00 15.26 302 ALA A C 1
ATOM 1766 O O . ALA A 1 228 ? -3.501 8.847 62.388 1.00 15.97 302 ALA A O 1
ATOM 1768 N N . ALA A 1 229 ? -4.647 10.604 63.252 1.00 16.07 303 ALA A N 1
ATOM 1769 C CA . ALA A 1 229 ? -5.809 9.788 63.596 1.00 17.62 303 ALA A CA 1
ATOM 1770 C C . ALA A 1 229 ? -6.459 9.210 62.332 1.00 17.73 303 ALA A C 1
ATOM 1771 O O . ALA A 1 229 ? -6.630 7.986 62.204 1.00 17.82 303 ALA A O 1
ATOM 1773 N N . LYS A 1 230 ? -6.774 10.102 61.394 1.00 17.16 304 LYS A N 1
ATOM 1774 C CA . LYS A 1 230 ? -7.390 9.715 60.130 1.00 17.96 304 LYS A CA 1
ATOM 1775 C C . LYS A 1 230 ? -6.591 8.633 59.411 1.00 17.57 304 LYS A C 1
ATOM 1776 O O . LYS A 1 230 ? -7.170 7.628 58.979 1.00 17.91 304 LYS A O 1
ATOM 1782 N N . GLU A 1 231 ? -5.269 8.814 59.329 1.00 17.58 305 GLU A N 1
ATOM 1783 C CA . GLU A 1 231 ? -4.396 7.886 58.602 1.00 18.84 305 GLU A CA 1
ATOM 1784 C C . GLU A 1 231 ? -4.030 6.637 59.425 1.00 19.04 305 GLU A C 1
ATOM 1785 O O . GLU A 1 231 ? -3.330 5.736 58.941 1.00 19.38 305 GLU A O 1
ATOM 1791 N N . GLY A 1 232 ? -4.517 6.577 60.662 1.00 18.75 306 GLY A N 1
ATOM 1792 C CA . GLY A 1 232 ? -4.249 5.420 61.498 1.00 18.89 306 GLY A CA 1
ATOM 1793 C C . GLY A 1 232 ? -2.806 5.325 61.981 1.00 18.77 306 GLY A C 1
ATOM 1794 O O . GLY A 1 232 ? -2.343 4.228 62.306 1.00 19.28 306 GLY A O 1
ATOM 1795 N N . LYS A 1 233 ? -2.113 6.466 62.076 1.00 17.65 307 LYS A N 1
ATOM 1796 C CA . LYS A 1 233 ? -0.722 6.467 62.533 1.00 17.25 307 LYS A CA 1
ATOM 1797 C C . LYS A 1 233 ? -0.711 6.591 64.050 1.00 17.13 307 LYS A C 1
ATOM 1798 O O . LYS A 1 233 ? -0.480 7.701 64.583 1.00 16.87 307 LYS A O 1
ATOM 1804 N N . ILE A 1 234 ? -0.956 5.469 64.729 1.00 17.16 308 ILE A N 1
ATOM 1805 C CA . ILE A 1 234 ? -1.220 5.481 66.188 1.00 17.44 308 ILE A CA 1
ATOM 1806 C C . ILE A 1 234 ? -0.025 5.961 67.005 1.00 17.62 308 ILE A C 1
ATOM 1807 O O . ILE A 1 234 ? -0.197 6.708 67.974 1.00 17.91 308 ILE A O 1
ATOM 1812 N N . GLU A 1 235 ? 1.179 5.532 66.622 1.00 17.02 309 GLU A N 1
ATOM 1813 C CA . GLU A 1 235 ? 2.353 5.940 67.376 1.00 17.55 309 GLU A CA 1
ATOM 1814 C C . GLU A 1 235 ? 2.612 7.449 67.352 1.00 17.07 309 GLU A C 1
ATOM 1815 O O . GLU A 1 235 ? 2.831 8.071 68.395 1.00 15.14 309 GLU A O 1
ATOM 1821 N N . ILE A 1 236 ? 2.566 8.059 66.169 1.00 16.04 310 ILE A N 1
ATOM 1822 C CA . ILE A 1 236 ? 2.761 9.523 66.119 1.00 16.32 310 ILE A CA 1
ATOM 1823 C C . ILE A 1 236 ? 1.562 10.282 66.707 1.00 15.83 310 ILE A C 1
ATOM 1824 O O . ILE A 1 236 ? 1.734 11.346 67.297 1.00 16.16 310 ILE A O 1
ATOM 1829 N N . PHE A 1 237 ? 0.361 9.748 66.529 1.00 15.62 311 PHE A N 1
ATOM 1830 C CA . PHE A 1 237 ? -0.835 10.329 67.156 1.00 15.89 311 PHE A CA 1
ATOM 1831 C C . PHE A 1 237 ? -0.629 10.461 68.690 1.00 15.68 311 PHE A C 1
ATOM 1832 O O . PHE A 1 237 ? -0.754 11.539 69.261 1.00 14.99 311 PHE A O 1
ATOM 1840 N N . ARG A 1 238 ? -0.232 9.362 69.304 1.00 15.55 312 ARG A N 1
ATOM 1841 C CA . ARG A 1 238 ? 0.035 9.315 70.744 1.00 17.52 312 ARG A CA 1
ATOM 1842 C C . ARG A 1 238 ? 1.169 10.300 71.113 1.00 16.46 312 ARG A C 1
ATOM 1843 O O . ARG A 1 238 ? 1.091 11.033 72.112 1.00 15.70 312 ARG A O 1
ATOM 1851 N N . HIS A 1 239 ? 2.202 10.338 70.266 1.00 15.72 313 HIS A N 1
ATOM 1852 C CA . HIS A 1 239 ? 3.330 11.228 70.484 1.00 14.96 313 HIS A CA 1
ATOM 1853 C C . HIS A 1 239 ? 2.872 12.673 70.459 1.00 15.00 313 HIS A C 1
ATOM 1854 O O . HIS A 1 239 ? 3.311 13.477 71.281 1.00 14.54 313 HIS A O 1
ATOM 1861 N N . ILE A 1 240 ? 2.019 13.002 69.486 1.00 14.50 314 ILE A N 1
ATOM 1862 C CA . ILE A 1 240 ? 1.539 14.367 69.369 1.00 15.20 314 ILE A CA 1
ATOM 1863 C C . ILE A 1 240 ? 0.717 14.803 70.591 1.00 15.30 314 ILE A C 1
ATOM 1864 O O . ILE A 1 240 ? 0.904 15.931 71.110 1.00 16.04 314 ILE A O 1
ATOM 1869 N N . LEU A 1 241 ? -0.161 13.923 71.058 1.00 15.57 315 LEU A N 1
ATOM 1870 C CA . LEU A 1 241 ? -0.882 14.124 72.343 1.00 16.81 315 LEU A CA 1
ATOM 1871 C C . LEU A 1 241 ? 0.093 14.342 73.495 1.00 16.95 315 LEU A C 1
ATOM 1872 O O . LEU A 1 241 ? -0.046 15.297 74.275 1.00 18.96 315 LEU A O 1
ATOM 1877 N N . GLN A 1 242 ? 1.097 13.475 73.590 1.00 17.39 316 GLN A N 1
ATOM 1878 C CA . GLN A 1 242 ? 2.011 13.464 74.734 1.00 18.62 316 GLN A CA 1
ATOM 1879 C C . GLN A 1 242 ? 2.723 14.826 74.758 1.00 18.45 316 GLN A C 1
ATOM 1880 O O . GLN A 1 242 ? 2.844 15.450 75.824 1.00 18.36 316 GLN A O 1
ATOM 1886 N N . ARG A 1 243 ? 3.138 15.303 73.570 1.00 17.61 317 ARG A N 1
ATOM 1887 C CA . ARG A 1 243 ? 3.736 16.625 73.429 1.00 18.82 317 ARG A CA 1
ATOM 1888 C C . ARG A 1 243 ? 2.846 17.749 73.901 1.00 19.06 317 ARG A C 1
ATOM 1889 O O . ARG A 1 243 ? 3.325 18.691 74.558 1.00 18.50 317 ARG A O 1
ATOM 1897 N N . GLU A 1 244 ? 1.571 17.669 73.520 1.00 18.55 318 GLU A N 1
ATOM 1898 C CA . GLU A 1 244 ? 0.627 18.719 73.822 1.00 19.58 318 GLU A CA 1
ATOM 1899 C C . GLU A 1 244 ? 0.422 18.820 75.330 1.00 18.25 318 GLU A C 1
ATOM 1900 O O . GLU A 1 244 ? 0.450 19.930 75.899 1.00 18.91 318 GLU A O 1
ATOM 1906 N N . PHE A 1 245 ? 0.205 17.672 75.967 1.00 17.65 319 PHE A N 1
ATOM 1907 C CA . PHE A 1 245 ? -0.030 17.675 77.407 1.00 17.46 319 PHE A CA 1
ATOM 1908 C C . PHE A 1 245 ? 1.206 18.028 78.214 1.00 17.48 319 PHE A C 1
ATOM 1909 O O . PHE A 1 245 ? 1.090 18.778 79.193 1.00 16.82 319 PHE A O 1
ATOM 1917 N N . SER A 1 246 ? 2.374 17.570 77.769 1.00 17.98 320 SER A N 1
ATOM 1918 C CA . SER A 1 246 ? 3.607 17.848 78.499 1.00 20.51 320 SER A CA 1
ATOM 1919 C C . SER A 1 246 ? 3.947 19.331 78.364 1.00 20.44 320 SER A C 1
ATOM 1920 O O . SER A 1 246 ? 4.400 19.950 79.320 1.00 19.06 320 SER A O 1
ATOM 1923 N N . GLY A 1 247 ? 3.696 19.895 77.175 1.00 21.42 321 GLY A N 1
ATOM 1924 C CA . GLY A 1 247 ? 3.915 21.315 76.920 1.00 23.91 321 GLY A CA 1
ATOM 1925 C C . GLY A 1 247 ? 2.998 22.211 77.749 1.00 25.38 321 GLY A C 1
ATOM 1926 O O . GLY A 1 247 ? 3.434 23.238 78.263 1.00 26.07 321 GLY A O 1
ATOM 1927 N N . ALA A 1 248 ? 1.728 21.831 77.882 1.00 27.07 322 ALA A N 1
ATOM 1928 C CA . ALA A 1 248 ? 0.780 22.614 78.671 1.00 28.15 322 ALA A CA 1
ATOM 1929 C C . ALA A 1 248 ? 1.187 22.558 80.147 1.00 29.71 322 ALA A C 1
ATOM 1930 O O . ALA A 1 248 ? 1.172 23.582 80.851 1.00 30.60 322 ALA A O 1
ATOM 1932 N N . ALA A 1 249 ? 1.553 21.361 80.606 1.00 31.36 323 ALA A N 1
ATOM 1933 C CA . ALA A 1 249 ? 1.955 21.172 82.012 1.00 32.81 323 ALA A CA 1
ATOM 1934 C C . ALA A 1 249 ? 3.237 21.949 82.345 1.00 34.48 323 ALA A C 1
ATOM 1935 O O . ALA A 1 249 ? 3.366 22.480 83.445 1.00 34.84 323 ALA A O 1
ATOM 1937 N N . ALA A 1 250 ? 4.182 22.001 81.398 1.00 36.06 324 ALA A N 1
ATOM 1938 C CA . ALA A 1 250 ? 5.423 22.764 81.563 1.00 38.24 324 ALA A CA 1
ATOM 1939 C C . ALA A 1 250 ? 5.163 24.285 81.675 1.00 39.65 324 ALA A C 1
ATOM 1940 O O . ALA A 1 250 ? 5.778 24.965 82.517 1.00 40.54 324 ALA A O 1
ATOM 1942 N N . HIS A 1 251 ? 4.242 24.797 80.854 1.00 40.71 325 HIS A N 1
ATOM 1943 C CA . HIS A 1 251 ? 3.798 26.194 80.932 1.00 42.63 325 HIS A CA 1
ATOM 1944 C C . HIS A 1 251 ? 2.925 26.508 82.160 1.00 43.76 325 HIS A C 1
ATOM 1945 O O . HIS A 1 251 ? 2.853 27.669 82.570 1.00 44.87 325 HIS A O 1
ATOM 1947 N N . HIS A 1 252 ? 2.280 25.493 82.750 1.00 44.19 326 HIS A N 1
ATOM 1948 C CA . HIS A 1 252 ? 1.334 25.719 83.859 1.00 44.97 326 HIS A CA 1
ATOM 1949 C C . HIS A 1 252 ? 1.928 25.442 85.247 1.00 45.30 326 HIS A C 1
ATOM 1950 O O . HIS A 1 252 ? 3.105 25.092 85.377 1.00 46.05 326 HIS A O 1
#